Protein AF-A0A9P1G767-F1 (afdb_monomer_lite)

Sequence (371 aa):
MGDETTGERKDAKPADAMSEAAASALRTFRAAVAEVQRLSSAAEQEEGSAIDEEAMKSAKARLENAMKAATLAGVSESTLLEASAPEEAPEQPKVAEGDLKNGSKVEIHGLESEAGKQLNGQVGTITSFLEEKGRYQISLADKVVSIRPENLQLLPAASGGQKAPNQTGAESTFQVGDRVEVNGLESEAGRKLNERVGVTKEFLADKGRWTIEMEDTKEVVSVRPSNMSFVEKASEGSSSSSSSGSEKEQKPKKRKRSSANPEEALEAMLKGERVRSDKKKKSARDAGAAAAWAAQAHEADNGALKPGDVVEVHGLQSAGGKALKYEWFDNKVGRGQGPISSGAGHGKSAKSQARESEANRGQRSSSEASQ

Secondary structure (DSSP, 8-state):
---------------S---HHHHHHHHHHHHHHHHHHHHHHHHHH-TT----HHHHHHHHHHHHHHHHHHHHTT--HHHHHHHHS-----------TTS--TT-EEEE----SHHHHTTTT-EEEEEEEEGGGTEEEEE-SS-EEEE-GGGEEE-----S---PPPSS-----PPTT-EEEE----SHHHHTTTTEEEEEEEEEGGGTEEEEEETTT--EEEE-GGGEEE--------------------PPP--------HHHHHHHHHTT----------------SSSSSSSSS--S------TT----------SS---------------------------------------------------

Foldseek 3Di:
DDDDDDDDDPDPPPDDPQDPQLVVLLVQLLVLLVQLVVLVVVVVVDPPDPSPPVSNVVSVVSNVVSVVSNVVSVNDPVNSVVSSPNPPPPPPPCPPPPPLDQQFKKAFADDPDPVSVVRHRAIWGFHDQDPVVQWTWTDGPPDIDTHHPVRIDGDPPVCPDDDDDDDDDPLVPQDQFFKKAFADDPDPVSVVRHRFIWTWHDQPPVVQWTWTQTPVPRDTDTHHSVRIDGDDPPPPDDDDDDDDDDDDDDDDDDDDDDDDDPVVVVVVVVVPDPPPPDDDDDDPDDDPDDPDDPDDDDDDDPDDDDPPDDDDDPDDDDPDPDDDDDDDDPPDDDDDDDDDDDDDDDDDDDDDDDDDDDDDDDDDDDDDDDD

Structure (mmCIF, N/CA/C/O backbone):
data_AF-A0A9P1G767-F1
#
_entry.id   AF-A0A9P1G767-F1
#
loop_
_atom_site.group_PDB
_atom_site.id
_atom_site.type_symbol
_atom_site.label_atom_id
_atom_site.label_alt_id
_atom_site.label_comp_id
_atom_site.label_asym_id
_atom_site.label_entity_id
_atom_site.label_seq_id
_atom_site.pdbx_PDB_ins_code
_atom_site.Cartn_x
_atom_site.Cartn_y
_atom_site.Cartn_z
_atom_site.occupancy
_atom_site.B_iso_or_equiv
_atom_site.auth_seq_id
_atom_site.auth_comp_id
_atom_site.auth_asym_id
_atom_site.auth_atom_id
_atom_site.pdbx_PDB_model_num
ATOM 1 N N . MET A 1 1 ? -77.649 16.302 8.003 1.00 43.25 1 MET A N 1
ATOM 2 C CA . MET A 1 1 ? -76.528 16.283 7.042 1.00 43.25 1 MET A CA 1
ATOM 3 C C . MET A 1 1 ? -75.503 17.251 7.608 1.00 43.25 1 MET A C 1
ATOM 5 O O . MET A 1 1 ? -75.696 18.442 7.464 1.00 43.25 1 MET A O 1
ATOM 9 N N . GLY A 1 2 ? -74.572 16.868 8.472 1.00 55.06 2 GLY A N 1
ATOM 10 C CA . GLY A 1 2 ? -73.839 15.611 8.561 1.00 55.06 2 GLY A CA 1
ATOM 11 C C . GLY A 1 2 ? -72.422 15.912 8.094 1.00 55.06 2 GLY A C 1
ATOM 12 O O . GLY A 1 2 ? -72.216 15.919 6.890 1.00 55.06 2 GLY A O 1
ATOM 13 N N . ASP A 1 3 ? -71.523 16.224 9.030 1.00 47.81 3 ASP A N 1
ATOM 14 C CA . ASP A 1 3 ? -70.074 16.102 8.837 1.00 47.81 3 ASP A CA 1
ATOM 15 C C . ASP A 1 3 ? -69.389 16.068 10.217 1.00 47.81 3 ASP A C 1
ATOM 17 O O . ASP A 1 3 ? -69.168 17.090 10.865 1.00 47.81 3 ASP A O 1
ATOM 21 N N . GLU A 1 4 ? -69.169 14.851 10.718 1.00 57.59 4 GLU A N 1
ATOM 22 C CA . GLU A 1 4 ? -68.319 14.554 11.871 1.00 57.59 4 GLU A CA 1
ATOM 23 C C . GLU A 1 4 ? -66.925 14.208 11.338 1.00 57.59 4 GLU A C 1
ATOM 25 O O . GLU A 1 4 ? -66.718 13.144 10.759 1.00 57.59 4 GLU A O 1
ATOM 30 N N . THR A 1 5 ? -65.953 15.102 11.528 1.00 58.94 5 THR A N 1
ATOM 31 C CA . THR A 1 5 ? -64.549 14.847 11.184 1.00 58.94 5 THR A CA 1
ATOM 32 C C . THR A 1 5 ? -63.793 14.317 12.403 1.00 58.94 5 THR A C 1
ATOM 34 O O . THR A 1 5 ? -63.249 15.079 13.206 1.00 58.94 5 THR A O 1
ATOM 37 N N . THR A 1 6 ? -63.737 12.994 12.542 1.00 58.09 6 THR A N 1
ATOM 38 C CA . THR A 1 6 ? -62.807 12.283 13.429 1.00 58.09 6 THR A CA 1
ATOM 39 C C . THR A 1 6 ? -61.379 12.392 12.889 1.00 58.09 6 THR A C 1
ATOM 41 O O . THR A 1 6 ? -60.988 11.681 11.965 1.00 58.09 6 THR A O 1
ATOM 44 N N . GLY A 1 7 ? -60.599 13.311 13.461 1.00 59.16 7 GLY A N 1
ATOM 45 C CA . GLY A 1 7 ? -59.167 13.467 13.207 1.00 59.16 7 GLY A CA 1
ATOM 46 C C . GLY A 1 7 ? -58.338 12.504 14.054 1.00 59.16 7 GLY A C 1
ATOM 47 O O . GLY A 1 7 ? -58.013 12.794 15.204 1.00 59.16 7 GLY A O 1
ATOM 48 N N . GLU A 1 8 ? -57.993 11.369 13.458 1.00 59.97 8 GLU A N 1
ATOM 49 C CA . GLU A 1 8 ? -57.070 10.350 13.958 1.00 59.97 8 GLU A CA 1
ATOM 50 C C . GLU A 1 8 ? -55.652 10.941 14.112 1.00 59.97 8 GLU A C 1
ATOM 52 O O . GLU A 1 8 ? -54.894 11.083 13.150 1.00 59.97 8 GLU A O 1
ATOM 57 N N . ARG A 1 9 ? -55.290 11.352 15.336 1.00 55.41 9 ARG A N 1
ATOM 58 C CA . ARG A 1 9 ? -53.911 11.725 15.680 1.00 55.41 9 ARG A CA 1
ATOM 59 C C . ARG A 1 9 ? -53.091 10.446 15.793 1.00 55.41 9 ARG A C 1
ATOM 61 O O . ARG A 1 9 ? -53.205 9.723 16.773 1.00 55.41 9 ARG A O 1
ATOM 68 N N . LYS A 1 10 ? -52.267 10.178 14.780 1.00 58.22 10 LYS A N 1
ATOM 69 C CA . LYS A 1 10 ? -51.253 9.123 14.819 1.00 58.22 10 LYS A CA 1
ATOM 70 C C . LYS A 1 10 ? -50.251 9.429 15.930 1.00 58.22 10 LYS A C 1
ATOM 72 O O . LYS A 1 10 ? -49.471 10.373 15.814 1.00 58.22 10 LYS A O 1
ATOM 77 N N . ASP A 1 11 ? -50.282 8.615 16.977 1.00 53.09 11 ASP A N 1
ATOM 78 C CA . ASP A 1 11 ? -49.243 8.521 17.994 1.00 53.09 11 ASP A CA 1
ATOM 79 C C . ASP A 1 11 ? -47.895 8.221 17.321 1.00 53.09 11 ASP A C 1
ATOM 81 O O . ASP A 1 11 ? -47.608 7.100 16.892 1.00 53.09 11 ASP A O 1
ATOM 85 N N . ALA A 1 12 ? -47.061 9.252 17.181 1.00 54.78 12 ALA A N 1
ATOM 86 C CA . ALA A 1 12 ? -45.673 9.093 16.785 1.00 54.78 12 ALA A CA 1
ATOM 87 C C . ALA A 1 12 ? -44.928 8.416 17.942 1.00 54.78 12 ALA A C 1
ATOM 89 O O . ALA A 1 12 ? -44.611 9.045 18.948 1.00 54.78 12 ALA A O 1
ATOM 90 N N . LYS A 1 13 ? -44.691 7.113 17.792 1.00 51.78 13 LYS A N 1
ATOM 91 C CA . LYS A 1 13 ? -43.890 6.261 18.677 1.00 51.78 13 LYS A CA 1
ATOM 92 C C . LYS A 1 13 ? -42.522 6.924 18.964 1.00 51.78 13 LYS A C 1
ATOM 94 O O . LYS A 1 13 ? -41.705 7.001 18.046 1.00 51.78 13 LYS A O 1
ATOM 99 N N . PRO A 1 14 ? -42.238 7.388 20.197 1.00 52.34 14 PRO A N 1
ATOM 100 C CA . PRO A 1 14 ? -40.938 7.945 20.558 1.00 52.34 14 PRO A CA 1
ATOM 101 C C . PRO A 1 14 ? -39.981 6.787 20.860 1.00 52.34 14 PRO A C 1
ATOM 103 O O . PRO A 1 14 ? -39.838 6.382 22.008 1.00 52.34 14 PRO A O 1
ATOM 106 N N . ALA A 1 15 ? -39.405 6.177 19.825 1.00 51.50 15 ALA A N 1
ATOM 107 C CA . ALA A 1 15 ? -38.564 4.995 20.011 1.00 51.50 15 ALA A CA 1
ATOM 108 C C . ALA A 1 15 ? -37.105 5.311 20.383 1.00 51.50 15 ALA A C 1
ATOM 110 O O . ALA A 1 15 ? -36.526 4.514 21.101 1.00 51.50 15 ALA A O 1
ATOM 111 N N . ASP A 1 16 ? -36.517 6.452 19.997 1.00 56.81 16 ASP A N 1
ATOM 112 C CA . ASP A 1 16 ? -35.043 6.587 20.076 1.00 56.81 16 ASP A CA 1
ATOM 113 C C . ASP A 1 16 ? -34.518 7.971 20.496 1.00 56.81 16 ASP A C 1
ATOM 115 O O . ASP A 1 16 ? -33.357 8.306 20.269 1.00 56.81 16 ASP A O 1
ATOM 119 N N . ALA A 1 17 ? -35.336 8.802 21.145 1.00 64.44 17 ALA A N 1
ATOM 120 C CA . ALA A 1 17 ? -34.826 10.021 21.773 1.00 64.44 17 ALA A CA 1
ATOM 121 C C . ALA A 1 17 ? -34.330 9.691 23.188 1.00 64.44 17 ALA A C 1
ATOM 123 O O . ALA A 1 17 ? -35.038 9.922 24.170 1.00 64.44 17 ALA A O 1
ATOM 124 N N . MET A 1 18 ? -33.121 9.126 23.304 1.00 72.12 18 MET A N 1
ATOM 125 C CA . MET A 1 18 ? -32.426 9.122 24.594 1.00 72.12 18 MET A CA 1
ATOM 126 C C . MET A 1 18 ? -32.414 10.553 25.135 1.00 72.12 18 MET A C 1
ATOM 128 O O . MET A 1 18 ? -32.100 11.493 24.401 1.00 72.12 18 MET A O 1
ATOM 132 N N . SER A 1 19 ? -32.791 10.729 26.403 1.00 87.38 19 SER A N 1
ATOM 133 C CA . SER A 1 19 ? -32.770 12.056 27.013 1.00 87.38 19 SER A CA 1
ATOM 134 C C . SER A 1 19 ? -31.353 12.630 26.916 1.00 87.38 19 SER A C 1
ATOM 136 O O . SER A 1 19 ? -30.364 11.905 27.032 1.00 87.38 19 SER A O 1
ATOM 138 N N . GLU A 1 20 ? -31.228 13.939 26.708 1.00 89.44 20 GLU A N 1
ATOM 139 C CA . GLU A 1 20 ? -29.921 14.610 26.672 1.00 89.44 20 GLU A CA 1
ATOM 140 C C . GLU A 1 20 ? -29.100 14.313 27.944 1.00 89.44 20 GLU A C 1
ATOM 142 O O . GLU A 1 20 ? -27.881 14.137 27.890 1.00 89.44 20 GLU A O 1
ATOM 147 N N . ALA A 1 21 ? -29.790 14.141 29.079 1.00 91.12 21 ALA A N 1
ATOM 148 C CA . ALA A 1 21 ? -29.212 13.690 30.340 1.00 91.12 21 ALA A CA 1
ATOM 149 C C . ALA A 1 21 ? -28.624 12.268 30.257 1.00 91.12 21 ALA A C 1
ATOM 151 O O . ALA A 1 21 ? -27.506 12.053 30.722 1.00 91.12 21 ALA A O 1
ATOM 152 N N . ALA A 1 22 ? -29.325 11.314 29.634 1.00 93.06 22 ALA A N 1
ATOM 153 C CA . ALA A 1 22 ? -28.831 9.953 29.412 1.00 93.06 22 ALA A CA 1
ATOM 154 C C . ALA A 1 22 ? -27.612 9.936 28.479 1.00 93.06 22 ALA A C 1
ATOM 156 O O . ALA A 1 22 ? -26.618 9.272 28.774 1.00 93.06 22 ALA A O 1
ATOM 157 N N . ALA A 1 23 ? -27.640 10.723 27.398 1.00 91.25 23 ALA A N 1
ATOM 158 C CA . ALA A 1 23 ? -26.510 10.848 26.478 1.00 91.25 23 ALA A CA 1
ATOM 159 C C . ALA A 1 23 ? -25.272 11.465 27.158 1.00 91.25 23 ALA A C 1
ATOM 161 O O . ALA A 1 23 ? -24.153 10.982 26.981 1.00 91.25 23 ALA A O 1
ATOM 162 N N . SER A 1 24 ? -25.466 12.507 27.969 1.00 94.38 24 SER A N 1
ATOM 163 C CA . SER A 1 24 ? -24.397 13.128 28.758 1.00 94.38 24 SER A CA 1
ATOM 164 C C . SER A 1 24 ? -23.811 12.158 29.793 1.00 94.38 24 SER A C 1
ATOM 166 O O . SER A 1 24 ? -22.590 12.022 29.892 1.00 94.38 24 SER A O 1
ATOM 168 N N . ALA A 1 25 ? -24.664 11.413 30.503 1.00 95.62 25 ALA A N 1
ATOM 169 C CA . ALA A 1 25 ? -24.232 10.423 31.487 1.00 95.62 25 ALA A CA 1
ATOM 170 C C . ALA A 1 25 ? -23.487 9.229 30.858 1.00 95.62 25 ALA A C 1
ATOM 172 O O . ALA A 1 25 ? -22.521 8.731 31.431 1.00 95.62 25 ALA A O 1
ATOM 173 N N . LEU A 1 26 ? -23.872 8.799 29.653 1.00 93.31 26 LEU A N 1
ATOM 174 C CA . LEU A 1 26 ? -23.124 7.792 28.893 1.00 93.31 26 LEU A CA 1
ATOM 175 C C . LEU A 1 26 ? -21.726 8.288 28.504 1.00 93.31 26 LEU A C 1
ATOM 177 O O . LEU A 1 26 ? -20.758 7.546 28.647 1.00 93.31 26 LEU A O 1
ATOM 181 N N . ARG A 1 27 ? -21.584 9.548 28.071 1.00 93.44 27 ARG A N 1
ATOM 182 C CA . ARG A 1 27 ? -20.267 10.128 27.743 1.00 93.44 27 ARG A CA 1
ATOM 183 C C . ARG A 1 27 ? -19.345 10.190 28.960 1.00 93.44 27 ARG A C 1
ATOM 185 O O . ARG A 1 27 ? -18.170 9.848 28.845 1.00 93.44 27 ARG A O 1
ATOM 192 N N . THR A 1 28 ? -19.858 10.600 30.122 1.00 95.50 28 THR A N 1
ATOM 193 C CA . THR A 1 28 ? -19.056 10.640 31.357 1.00 95.50 28 THR A CA 1
ATOM 194 C C . THR A 1 28 ? -18.673 9.241 31.832 1.00 95.50 28 THR A C 1
ATOM 196 O O . THR A 1 28 ? -17.539 9.043 32.269 1.00 95.50 28 THR A O 1
ATOM 199 N N . PHE A 1 29 ? -19.567 8.260 31.682 1.00 96.44 29 PHE A N 1
ATOM 200 C CA . PHE A 1 29 ? -19.271 6.853 31.947 1.00 96.44 29 PHE A CA 1
ATOM 201 C C . PHE A 1 29 ? -18.146 6.323 31.049 1.00 96.44 29 PHE A C 1
ATOM 203 O O . PHE A 1 29 ? -17.153 5.817 31.569 1.00 96.44 29 PHE A O 1
ATOM 210 N N . ARG A 1 30 ? -18.234 6.518 29.727 1.00 94.00 30 ARG A N 1
ATOM 211 C CA . ARG A 1 30 ? -17.186 6.088 28.782 1.00 94.00 30 ARG A CA 1
ATOM 212 C C . ARG A 1 30 ? -15.828 6.715 29.083 1.00 94.00 30 ARG A C 1
ATOM 214 O O . ARG A 1 30 ? -14.820 6.014 29.105 1.00 94.00 30 ARG A O 1
ATOM 221 N N . ALA A 1 31 ? -15.799 8.012 29.391 1.00 93.88 31 ALA A N 1
ATOM 222 C CA . ALA A 1 31 ? -14.568 8.700 29.777 1.00 93.88 31 ALA A CA 1
ATOM 223 C C . ALA A 1 31 ? -13.942 8.107 31.055 1.00 93.88 31 ALA A C 1
ATOM 225 O O . ALA A 1 31 ? -12.724 7.953 31.136 1.00 93.88 31 ALA A O 1
ATOM 226 N N . ALA A 1 32 ? -14.762 7.739 32.046 1.00 96.31 32 ALA A N 1
ATOM 227 C CA . ALA A 1 32 ? -14.278 7.109 33.272 1.00 96.31 32 ALA A CA 1
ATOM 228 C C . ALA A 1 32 ? -13.745 5.685 33.032 1.00 96.31 32 ALA A C 1
ATOM 230 O O . ALA A 1 32 ? -12.717 5.321 33.604 1.00 96.31 32 ALA A O 1
ATOM 231 N N . VAL A 1 33 ? -14.399 4.898 32.169 1.00 95.69 33 VAL A N 1
ATOM 232 C CA . VAL A 1 33 ? -13.922 3.563 31.763 1.00 95.69 33 VAL A CA 1
ATOM 233 C C . VAL A 1 33 ? -12.570 3.662 31.055 1.00 95.69 33 VAL A C 1
ATOM 235 O O . VAL A 1 33 ? -11.640 2.943 31.423 1.00 95.69 33 VAL A O 1
ATOM 238 N N . ALA A 1 34 ? -12.434 4.584 30.097 1.00 92.44 34 ALA A N 1
ATOM 239 C CA . ALA A 1 34 ? -11.193 4.792 29.354 1.00 92.44 34 ALA A CA 1
ATOM 240 C C . ALA A 1 34 ? -10.013 5.153 30.274 1.00 92.44 34 ALA A C 1
ATOM 242 O O . ALA A 1 34 ? -8.906 4.653 30.084 1.00 92.44 34 ALA A O 1
ATOM 243 N N . GLU A 1 35 ? -10.241 5.963 31.313 1.00 94.00 35 GLU A N 1
ATOM 244 C CA . GLU A 1 35 ? -9.187 6.322 32.270 1.00 94.00 35 GLU A CA 1
ATOM 245 C C . GLU A 1 35 ? -8.751 5.131 33.137 1.00 94.00 35 GLU A C 1
ATOM 247 O O . GLU A 1 35 ? -7.557 4.935 33.362 1.00 94.00 35 GLU A O 1
ATOM 252 N N . VAL A 1 36 ? -9.695 4.294 33.584 1.00 95.19 36 VAL A N 1
ATOM 253 C CA . VAL A 1 36 ? -9.364 3.059 34.316 1.00 95.19 36 VAL A CA 1
ATOM 254 C C . VAL A 1 36 ? -8.570 2.098 33.428 1.00 95.19 36 VAL A C 1
ATOM 256 O O . VAL A 1 36 ? -7.572 1.543 33.885 1.00 95.19 36 VAL A O 1
ATOM 259 N N . GLN A 1 37 ? -8.966 1.935 32.162 1.00 92.94 37 GLN A N 1
ATOM 260 C CA . GLN A 1 37 ? -8.243 1.097 31.201 1.00 92.94 37 GLN A CA 1
ATOM 261 C C . GLN A 1 37 ? -6.824 1.622 30.951 1.00 92.94 37 GLN A C 1
ATOM 263 O O . GLN A 1 37 ? -5.871 0.855 31.041 1.00 92.94 37 GLN A O 1
ATOM 268 N N . ARG A 1 38 ? -6.657 2.933 30.735 1.00 92.19 38 ARG A N 1
ATOM 269 C CA . ARG A 1 38 ? -5.346 3.565 30.526 1.00 92.19 38 ARG A CA 1
ATOM 270 C C . ARG A 1 38 ? -4.404 3.341 31.709 1.00 92.19 38 ARG A C 1
ATOM 272 O O . ARG A 1 38 ? -3.245 2.990 31.505 1.00 92.19 38 ARG A O 1
ATOM 279 N N . LEU A 1 39 ? -4.895 3.532 32.935 1.00 92.25 39 LEU A N 1
ATOM 280 C CA . LEU A 1 39 ? -4.109 3.297 34.149 1.00 92.25 39 LEU A CA 1
ATOM 281 C C . LEU A 1 39 ? -3.783 1.810 34.347 1.00 92.25 39 LEU A C 1
ATOM 283 O O . LEU A 1 39 ? -2.692 1.496 34.808 1.00 92.25 39 LEU A O 1
ATOM 287 N N . SER A 1 40 ? -4.688 0.903 33.967 1.00 91.62 40 SER A N 1
ATOM 288 C CA . SER A 1 40 ? -4.440 -0.543 34.008 1.00 91.62 40 SER A CA 1
ATOM 289 C C . SER A 1 40 ? -3.368 -0.969 33.002 1.00 91.62 40 SER A C 1
ATOM 291 O O . SER A 1 40 ? -2.450 -1.690 33.368 1.00 91.62 40 SER A O 1
ATOM 293 N N . SER A 1 41 ? -3.434 -0.496 31.755 1.00 90.56 41 SER A N 1
ATOM 294 C CA . SER A 1 41 ? -2.428 -0.822 30.735 1.00 90.56 41 SER A CA 1
ATOM 295 C C . SER A 1 41 ? -1.064 -0.200 31.043 1.00 90.56 41 SER A C 1
ATOM 297 O O . SER A 1 41 ? -0.037 -0.827 30.804 1.00 90.56 41 SER A O 1
ATOM 299 N N . ALA A 1 42 ? -1.036 1.011 31.612 1.00 88.81 42 ALA A N 1
ATOM 300 C CA . ALA A 1 42 ? 0.204 1.614 32.101 1.00 88.81 42 ALA A CA 1
ATOM 301 C C . ALA A 1 42 ? 0.807 0.811 33.266 1.00 88.81 42 ALA A C 1
ATOM 303 O O . ALA A 1 42 ? 2.025 0.675 33.348 1.00 88.81 42 ALA A O 1
ATOM 304 N N . ALA A 1 43 ? -0.040 0.242 34.131 1.00 88.06 43 ALA A N 1
ATOM 305 C CA . ALA A 1 43 ? 0.403 -0.575 35.251 1.00 88.06 43 ALA A CA 1
ATOM 306 C C . ALA A 1 43 ? 1.079 -1.887 34.827 1.00 88.06 43 ALA A C 1
ATOM 308 O O . ALA A 1 43 ? 1.981 -2.359 35.512 1.00 88.06 43 ALA A O 1
ATOM 309 N N . GLU A 1 44 ? 0.667 -2.465 33.698 1.00 87.38 44 GLU A N 1
ATOM 310 C CA . GLU A 1 44 ? 1.258 -3.696 33.161 1.00 87.38 44 GLU A CA 1
ATOM 311 C C . GLU A 1 44 ? 2.621 -3.469 32.488 1.00 87.38 44 GLU A C 1
ATOM 313 O O . GLU A 1 44 ? 3.438 -4.385 32.440 1.00 87.38 44 GLU A O 1
ATOM 318 N N . GLN A 1 45 ? 2.883 -2.269 31.957 1.00 83.94 45 GLN A N 1
ATOM 319 C CA . GLN A 1 45 ? 4.114 -1.980 31.209 1.00 83.94 45 GLN A CA 1
ATOM 320 C C . GLN A 1 45 ? 5.310 -1.610 32.096 1.00 83.94 45 GLN A C 1
ATOM 322 O O . GLN A 1 45 ? 6.450 -1.809 31.678 1.00 83.94 45 GLN A O 1
ATOM 327 N N . GLU A 1 46 ? 5.079 -1.105 33.309 1.00 79.62 46 GLU A N 1
ATOM 328 C CA . GLU A 1 46 ? 6.146 -0.760 34.252 1.00 79.62 46 GLU A CA 1
ATOM 329 C C . GLU A 1 46 ? 6.104 -1.647 35.505 1.00 79.62 46 GLU A C 1
ATOM 331 O O . GLU A 1 46 ? 5.666 -1.226 36.577 1.00 79.62 46 GLU A O 1
ATOM 336 N N . GLU A 1 47 ? 6.618 -2.877 35.389 1.00 65.06 47 GLU A N 1
ATOM 337 C CA . GLU A 1 47 ? 6.950 -3.718 36.548 1.00 65.06 47 GLU A CA 1
ATOM 338 C C . GLU A 1 47 ? 7.985 -2.992 37.432 1.00 65.06 47 GLU A C 1
ATOM 340 O O . GLU A 1 47 ? 9.191 -3.039 37.193 1.00 65.06 47 GLU A O 1
ATOM 345 N N . GLY A 1 48 ? 7.513 -2.285 38.461 1.00 62.06 48 GLY A N 1
ATOM 346 C CA . GLY A 1 48 ? 8.359 -1.640 39.473 1.00 62.06 48 GLY A CA 1
ATOM 347 C C . GLY A 1 48 ? 8.154 -0.137 39.644 1.00 62.06 48 GLY A C 1
ATOM 348 O O . GLY A 1 48 ? 8.739 0.447 40.557 1.00 62.06 48 GLY A O 1
ATOM 349 N N . SER A 1 49 ? 7.307 0.488 38.827 1.00 59.78 49 SER A N 1
ATOM 350 C CA . SER A 1 49 ? 6.839 1.845 39.089 1.00 59.78 49 SER A CA 1
ATOM 351 C C . SER A 1 49 ? 5.732 1.778 40.132 1.00 59.78 49 SER A C 1
ATOM 353 O O . SER A 1 49 ? 4.788 0.998 39.994 1.00 59.78 49 SER A O 1
ATOM 355 N N . ALA A 1 50 ? 5.852 2.558 41.207 1.00 69.69 50 ALA A N 1
ATOM 356 C CA . ALA A 1 50 ? 4.747 2.799 42.123 1.00 69.69 50 ALA A CA 1
ATOM 357 C C . ALA A 1 50 ? 3.703 3.621 41.361 1.00 69.69 50 ALA A C 1
ATOM 359 O O . ALA A 1 50 ? 3.620 4.834 41.527 1.00 69.69 50 ALA A O 1
ATOM 360 N N . ILE A 1 51 ? 2.958 2.966 40.467 1.00 61.44 51 ILE A N 1
ATOM 361 C CA . ILE A 1 51 ? 1.769 3.546 39.861 1.00 61.44 51 ILE A CA 1
ATOM 362 C C . ILE A 1 51 ? 0.941 4.028 41.034 1.00 61.44 51 ILE A C 1
ATOM 364 O O . ILE A 1 51 ? 0.687 3.251 41.957 1.00 61.44 51 ILE A O 1
ATOM 368 N N . ASP A 1 52 ? 0.586 5.308 41.010 1.00 84.62 52 ASP A N 1
ATOM 369 C CA . ASP A 1 52 ? -0.136 5.950 42.092 1.00 84.62 52 ASP A CA 1
ATOM 370 C C . ASP A 1 52 ? -1.399 5.129 42.389 1.00 84.62 52 ASP A C 1
ATOM 372 O O . ASP A 1 52 ? -2.414 5.221 41.693 1.00 84.62 52 ASP A O 1
ATOM 376 N N . GLU A 1 53 ? -1.344 4.288 43.425 1.00 89.69 53 GLU A N 1
ATOM 377 C CA . GLU A 1 53 ? -2.472 3.482 43.904 1.00 89.69 53 GLU A CA 1
ATOM 378 C C . GLU A 1 53 ? -3.674 4.402 44.176 1.00 89.69 53 GLU A C 1
ATOM 380 O O . GLU A 1 53 ? -4.837 4.062 43.934 1.00 89.69 53 GLU A O 1
ATOM 385 N N . GLU A 1 54 ? -3.367 5.636 44.578 1.00 91.88 54 GLU A N 1
ATOM 386 C CA . GLU A 1 54 ? -4.291 6.749 44.709 1.00 91.88 54 GLU A CA 1
ATOM 387 C C . GLU A 1 54 ? -4.973 7.139 43.384 1.00 91.88 54 GLU A C 1
ATOM 389 O O . GLU A 1 54 ? -6.189 7.346 43.372 1.00 91.88 54 GLU A O 1
ATOM 394 N N . ALA A 1 55 ? -4.255 7.176 42.256 1.00 93.19 55 ALA A N 1
ATOM 395 C CA . ALA A 1 55 ? -4.831 7.461 40.942 1.00 93.19 55 ALA A CA 1
ATOM 396 C C . ALA A 1 55 ? -5.789 6.350 40.491 1.00 93.19 55 ALA A C 1
ATOM 398 O O . ALA A 1 55 ? -6.900 6.647 40.045 1.00 93.19 55 ALA A O 1
ATOM 399 N N . MET A 1 56 ? -5.427 5.074 40.681 1.00 94.00 56 MET A N 1
ATOM 400 C CA . MET A 1 56 ? -6.325 3.956 40.358 1.00 94.00 56 MET A CA 1
ATOM 401 C C . MET A 1 56 ? -7.575 3.962 41.254 1.00 94.00 56 MET A C 1
ATOM 403 O O . MET A 1 56 ? -8.691 3.742 40.773 1.00 94.00 56 MET A O 1
ATOM 407 N N . LYS A 1 57 ? -7.420 4.261 42.550 1.00 95.31 57 LYS A N 1
ATOM 408 C CA . LYS A 1 57 ? -8.539 4.399 43.495 1.00 95.31 57 LYS A CA 1
ATOM 409 C C . LYS A 1 57 ? -9.457 5.570 43.128 1.00 95.31 57 LYS A C 1
ATOM 411 O O . LYS A 1 57 ? -10.678 5.415 43.139 1.00 95.31 57 LYS A O 1
ATOM 416 N N . SER A 1 58 ? -8.883 6.713 42.756 1.00 95.56 58 SER A N 1
ATOM 417 C CA . SER A 1 58 ? -9.616 7.900 42.299 1.00 95.56 58 SER A CA 1
ATOM 418 C C . SER A 1 58 ? -10.379 7.635 40.995 1.00 95.56 58 SER A C 1
ATOM 420 O O . SER A 1 58 ? -11.559 7.973 40.888 1.00 95.56 58 SER A O 1
ATOM 422 N N . ALA A 1 59 ? -9.759 6.951 40.027 1.00 95.81 59 ALA A N 1
ATOM 423 C CA . ALA A 1 59 ? -10.403 6.569 38.771 1.00 95.81 59 ALA A CA 1
ATOM 424 C C . ALA A 1 59 ? -11.581 5.602 38.991 1.00 95.81 59 ALA A C 1
ATOM 426 O O . ALA A 1 59 ? -12.666 5.828 38.455 1.00 95.81 59 ALA A O 1
ATOM 427 N N . LYS A 1 60 ? -11.421 4.588 39.855 1.00 96.31 60 LYS A N 1
ATOM 428 C CA . LYS A 1 60 ? -12.517 3.678 40.239 1.00 96.31 60 LYS A CA 1
ATOM 429 C C . LYS A 1 60 ? -13.684 4.417 40.903 1.00 96.31 60 LYS A C 1
ATOM 431 O O . LYS A 1 60 ? -14.834 4.165 40.555 1.00 96.31 60 LYS A O 1
ATOM 436 N N . ALA A 1 61 ? -13.405 5.371 41.795 1.00 97.19 61 ALA A N 1
ATOM 437 C CA . ALA A 1 61 ? -14.449 6.185 42.423 1.00 97.19 61 ALA A CA 1
ATOM 438 C C . ALA A 1 61 ? -15.215 7.049 41.400 1.00 97.19 61 ALA A C 1
ATOM 440 O O . ALA A 1 61 ? -16.433 7.206 41.497 1.00 97.19 61 ALA A O 1
ATOM 441 N N . ARG A 1 62 ? -14.525 7.585 40.381 1.00 96.94 62 ARG A N 1
ATOM 442 C CA . ARG A 1 62 ? -15.170 8.314 39.274 1.00 96.94 62 ARG A CA 1
ATOM 443 C C . ARG A 1 62 ? -16.054 7.402 38.427 1.00 96.94 62 ARG A C 1
ATOM 445 O O . ARG A 1 62 ? -17.164 7.810 38.093 1.00 96.94 62 ARG A O 1
ATOM 452 N N . LEU A 1 63 ? -15.600 6.184 38.127 1.00 96.56 63 LEU A N 1
ATOM 453 C CA . LEU A 1 63 ? -16.389 5.190 37.397 1.00 96.56 63 LEU A CA 1
ATOM 454 C C . LEU A 1 63 ? -17.674 4.821 38.153 1.00 96.56 63 LEU A C 1
ATOM 456 O O . LEU A 1 63 ? -18.750 4.819 37.559 1.00 96.56 63 LEU A O 1
ATOM 460 N N . GLU A 1 64 ? -17.591 4.592 39.466 1.00 96.94 64 GLU A N 1
ATOM 461 C CA . GLU A 1 64 ? -18.763 4.285 40.299 1.00 96.94 64 GLU A CA 1
ATOM 462 C C . GLU A 1 64 ? -19.777 5.443 40.309 1.00 96.94 64 GLU A C 1
ATOM 464 O O . GLU A 1 64 ? -20.983 5.233 40.146 1.00 96.94 64 GLU A O 1
ATOM 469 N N . ASN A 1 65 ? -19.297 6.682 40.444 1.00 97.06 65 ASN A N 1
ATOM 470 C CA . ASN A 1 65 ? -20.153 7.868 40.386 1.00 97.06 65 ASN A CA 1
ATOM 471 C C . ASN A 1 65 ? -20.804 8.045 39.006 1.00 97.06 65 ASN A C 1
ATOM 473 O O . ASN A 1 65 ? -21.987 8.379 38.931 1.00 97.06 65 ASN A O 1
ATOM 477 N N . ALA A 1 66 ? -20.067 7.786 37.923 1.00 96.50 66 ALA A N 1
ATOM 478 C CA . ALA A 1 66 ? -20.600 7.851 36.566 1.00 96.50 66 ALA A CA 1
ATOM 479 C C . ALA A 1 66 ? -21.664 6.768 36.311 1.00 96.50 66 ALA A C 1
ATOM 481 O O . ALA A 1 66 ? -22.706 7.057 35.727 1.00 96.50 66 ALA A O 1
ATOM 482 N N . MET A 1 67 ? -21.461 5.550 36.825 1.00 96.56 67 MET A N 1
ATOM 483 C CA . MET A 1 67 ? -22.436 4.457 36.728 1.00 96.56 67 MET A CA 1
ATOM 484 C C . MET A 1 67 ? -23.745 4.789 37.465 1.00 96.56 67 MET A C 1
ATOM 486 O O . MET A 1 67 ? -24.838 4.588 36.927 1.00 96.56 67 MET A O 1
ATOM 490 N N . LYS A 1 68 ? -23.656 5.380 38.667 1.00 97.06 68 LYS A N 1
ATOM 491 C CA . LYS A 1 68 ? -24.828 5.872 39.418 1.00 97.06 68 LYS A CA 1
ATOM 492 C C . LYS A 1 68 ? -25.552 6.993 38.670 1.00 97.06 68 LYS A C 1
ATOM 494 O O . LYS A 1 68 ? -26.778 6.967 38.580 1.00 97.06 68 LYS A O 1
ATOM 499 N N . ALA A 1 69 ? -24.810 7.948 38.107 1.00 95.88 69 ALA A N 1
ATOM 500 C CA . ALA A 1 69 ? -25.380 9.044 37.326 1.00 95.88 69 ALA A CA 1
ATOM 501 C C . ALA A 1 69 ? -26.115 8.543 36.069 1.00 95.88 69 ALA A C 1
ATOM 503 O O . ALA A 1 69 ? -27.221 9.001 35.788 1.00 95.88 69 ALA A O 1
ATOM 504 N N . ALA A 1 70 ? -25.554 7.566 35.354 1.00 95.25 70 ALA A N 1
ATOM 505 C CA . ALA A 1 70 ? -26.192 6.964 34.185 1.00 95.25 70 ALA A CA 1
ATOM 506 C C . ALA A 1 70 ? -27.460 6.174 34.544 1.00 95.25 70 ALA A C 1
ATOM 508 O O . ALA A 1 70 ? -28.477 6.300 33.862 1.00 95.25 70 ALA A O 1
ATOM 509 N N . THR A 1 71 ? -27.440 5.446 35.663 1.00 95.00 71 THR A N 1
ATOM 510 C CA . THR A 1 71 ? -28.624 4.735 36.173 1.00 95.00 71 THR A CA 1
ATOM 511 C C . THR A 1 71 ? -29.747 5.715 36.536 1.00 95.00 71 THR A C 1
ATOM 513 O O . THR A 1 71 ? -30.899 5.505 36.160 1.00 95.00 71 THR A O 1
ATOM 516 N N . LEU A 1 72 ? -29.421 6.833 37.201 1.00 95.62 72 LEU A N 1
ATOM 517 C CA . LEU A 1 72 ? -30.383 7.901 37.515 1.00 95.62 72 LEU A CA 1
ATOM 518 C C . LEU A 1 72 ? -30.944 8.586 36.260 1.00 95.62 72 LEU A C 1
ATOM 520 O O . LEU A 1 72 ? -32.085 9.043 36.272 1.00 95.62 72 LEU A O 1
ATOM 524 N N . ALA A 1 73 ? -30.167 8.636 35.177 1.00 95.25 73 ALA A N 1
ATOM 525 C CA . ALA A 1 73 ? -30.598 9.171 33.888 1.00 95.25 73 ALA A CA 1
ATOM 526 C C . ALA A 1 73 ? -31.449 8.184 33.059 1.00 95.25 73 ALA A C 1
ATOM 528 O O . ALA A 1 73 ? -31.876 8.530 31.957 1.00 95.25 73 ALA A O 1
ATOM 529 N N . GLY A 1 74 ? -31.715 6.977 33.575 1.00 95.00 74 GLY A N 1
ATOM 530 C CA . GLY A 1 74 ? -32.532 5.959 32.909 1.00 95.00 74 GLY A CA 1
ATOM 531 C C . GLY A 1 74 ? -31.784 5.130 31.862 1.00 95.00 74 GLY A C 1
ATOM 532 O O . GLY A 1 74 ? -32.420 4.517 31.007 1.00 95.00 74 GLY A O 1
ATOM 533 N N . VAL A 1 75 ? -30.448 5.107 31.898 1.00 94.12 75 VAL A N 1
ATOM 534 C CA . VAL A 1 75 ? -29.639 4.257 31.013 1.00 94.12 75 VAL A CA 1
ATOM 535 C C . VAL A 1 75 ? -29.738 2.805 31.484 1.00 94.12 75 VAL A C 1
ATOM 537 O O . VAL A 1 75 ? -29.526 2.511 32.659 1.00 94.12 75 VAL A O 1
ATOM 540 N N . SER A 1 76 ? -30.061 1.890 30.569 1.00 94.81 76 SER A N 1
ATOM 541 C CA . SER A 1 76 ? -30.152 0.463 30.888 1.00 94.81 76 SER A CA 1
ATOM 542 C C . SER A 1 76 ? -28.771 -0.156 31.131 1.00 94.81 76 SER A C 1
ATOM 544 O O . SER A 1 76 ? -27.775 0.264 30.540 1.00 94.81 76 SER A O 1
ATOM 546 N N . GLU A 1 77 ? -28.709 -1.203 31.954 1.00 94.19 77 GLU A N 1
ATOM 547 C CA . GLU A 1 77 ? -27.463 -1.927 32.242 1.00 94.19 77 GLU A CA 1
ATOM 548 C C . GLU A 1 77 ? -26.844 -2.548 30.975 1.00 94.19 77 GLU A C 1
ATOM 550 O O . GLU A 1 77 ? -25.627 -2.540 30.818 1.00 94.19 77 GLU A O 1
ATOM 555 N N . SER A 1 78 ? -27.673 -2.974 30.010 1.00 92.38 78 SER A N 1
ATOM 556 C CA . SER A 1 78 ? -27.209 -3.445 28.695 1.00 92.38 78 SER A CA 1
ATOM 557 C C . SER A 1 78 ? -26.459 -2.355 27.926 1.00 92.38 78 SER A C 1
ATOM 559 O O . SER A 1 78 ? -25.419 -2.624 27.333 1.00 92.38 78 SER A O 1
ATOM 561 N N . THR A 1 79 ? -26.957 -1.115 27.963 1.00 91.44 79 THR A N 1
ATOM 562 C CA . THR A 1 79 ? -26.312 0.033 27.309 1.00 91.44 79 THR A CA 1
ATOM 563 C C . THR A 1 79 ? -25.017 0.429 28.020 1.00 91.44 79 THR A C 1
ATOM 565 O O . THR A 1 79 ? -24.067 0.853 27.369 1.00 91.44 79 THR A O 1
ATOM 568 N N . LEU A 1 80 ? -24.950 0.278 29.349 1.00 94.25 80 LEU A N 1
ATOM 569 C CA . LEU A 1 80 ? -23.711 0.478 30.109 1.00 94.25 80 LEU A CA 1
ATOM 570 C C . LEU A 1 80 ? -22.660 -0.582 29.780 1.00 94.25 80 LEU A C 1
ATOM 572 O O . LEU A 1 80 ? -21.488 -0.242 29.642 1.00 94.25 80 LEU A O 1
ATOM 576 N N . LEU A 1 81 ? -23.073 -1.842 29.615 1.00 93.38 81 LEU A N 1
ATOM 577 C CA . LEU A 1 81 ? -22.174 -2.924 29.223 1.00 93.38 81 LEU A CA 1
ATOM 578 C C . LEU A 1 81 ? -21.580 -2.653 27.833 1.00 93.38 81 LEU A C 1
ATOM 580 O O . LEU A 1 81 ? -20.363 -2.673 27.667 1.00 93.38 81 LEU A O 1
ATOM 584 N N . GLU A 1 82 ? -22.430 -2.302 26.866 1.00 89.75 82 GLU A N 1
ATOM 585 C CA . GLU A 1 82 ? -22.020 -1.933 25.507 1.00 89.75 82 GLU A CA 1
ATOM 586 C C . GLU A 1 82 ? -21.125 -0.684 25.487 1.00 89.75 82 GLU A C 1
ATOM 588 O O . GLU A 1 82 ? -20.143 -0.638 24.757 1.00 89.75 82 GLU A O 1
ATOM 593 N N . ALA A 1 83 ? -21.391 0.301 26.349 1.00 89.25 83 ALA A N 1
ATOM 594 C CA . ALA A 1 83 ? -20.547 1.486 26.499 1.00 89.25 83 ALA A CA 1
ATOM 595 C C . ALA A 1 83 ? -19.220 1.229 27.240 1.00 89.25 83 ALA A C 1
ATOM 597 O O . ALA A 1 83 ? -18.340 2.084 27.200 1.00 89.25 83 ALA A O 1
ATOM 598 N N . SER A 1 84 ? -19.082 0.107 27.953 1.00 89.88 84 SER A N 1
ATOM 599 C CA . SER A 1 84 ? -17.838 -0.276 28.638 1.00 89.88 84 SER A CA 1
ATOM 600 C C . SER A 1 84 ? -16.887 -1.079 27.755 1.00 89.88 84 SER A C 1
ATOM 602 O O . SER A 1 84 ? -15.691 -1.153 28.052 1.00 89.88 84 SER A O 1
ATOM 604 N N . ALA A 1 85 ? -17.402 -1.653 26.662 1.00 88.62 85 ALA A N 1
ATOM 605 C CA . ALA A 1 85 ? -16.549 -2.115 25.585 1.00 88.62 85 ALA A CA 1
ATOM 606 C C . ALA A 1 85 ? -15.719 -0.913 25.105 1.00 88.62 85 ALA A C 1
ATOM 608 O O . ALA A 1 85 ? -16.276 0.184 24.992 1.00 88.62 85 ALA A O 1
ATOM 609 N N . PRO A 1 86 ? -14.399 -1.074 24.887 1.00 72.88 86 PRO A N 1
ATOM 610 C CA . PRO A 1 86 ? -13.588 -0.006 24.328 1.00 72.88 86 PRO A CA 1
ATOM 611 C C . PRO A 1 86 ? -14.285 0.439 23.050 1.00 72.88 86 PRO A C 1
ATOM 613 O O . PRO A 1 86 ? -14.458 -0.361 22.133 1.00 72.88 86 PRO A O 1
ATOM 616 N N . GLU A 1 87 ? -14.774 1.679 23.054 1.00 58.19 87 GLU A N 1
ATOM 617 C CA . GLU A 1 87 ? -15.323 2.318 21.871 1.00 58.19 87 GLU A CA 1
ATOM 618 C C . GLU A 1 87 ? -14.176 2.281 20.865 1.00 58.19 87 GLU A C 1
ATOM 620 O O . GLU A 1 87 ? -13.214 3.041 21.002 1.00 58.19 87 GLU A O 1
ATOM 625 N N . GLU A 1 88 ? -14.214 1.294 19.958 1.00 51.75 88 GLU A N 1
ATOM 626 C CA . GLU A 1 88 ? -13.338 1.220 18.798 1.00 51.75 88 GLU A CA 1
ATOM 627 C C . GLU A 1 88 ? -13.354 2.629 18.232 1.00 51.75 88 GLU A C 1
ATOM 629 O O . GLU A 1 88 ? -14.419 3.127 17.855 1.00 51.75 88 GLU A O 1
ATOM 634 N N . ALA A 1 89 ? -12.206 3.308 18.366 1.00 53.06 89 ALA A N 1
ATOM 635 C CA . ALA A 1 89 ? -12.067 4.738 18.136 1.00 53.06 89 ALA A CA 1
ATOM 636 C C . ALA A 1 89 ? -12.882 5.101 16.899 1.00 53.06 89 ALA A C 1
ATOM 638 O O . ALA A 1 89 ? -12.693 4.399 15.901 1.00 53.06 89 ALA A O 1
ATOM 639 N N . PRO A 1 90 ? -13.787 6.105 16.986 1.00 50.75 90 PRO A N 1
ATOM 640 C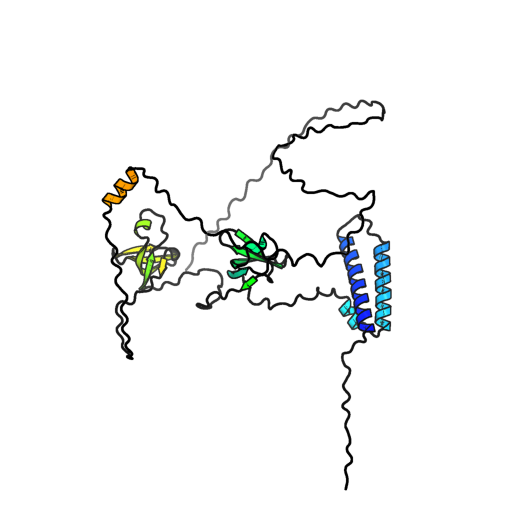 CA . PRO A 1 90 ? -14.860 6.328 16.024 1.00 50.75 90 PRO A CA 1
ATOM 641 C C . PRO A 1 90 ? -14.298 6.068 14.651 1.00 50.75 90 PRO A C 1
ATOM 643 O O . PRO A 1 90 ? -13.387 6.801 14.252 1.00 50.75 90 PRO A O 1
ATOM 646 N N . GLU A 1 91 ? -14.742 4.958 14.044 1.00 43.81 91 GLU A N 1
ATOM 647 C CA . GLU A 1 91 ? -14.237 4.496 12.764 1.00 43.81 91 GLU A CA 1
ATOM 648 C C . GLU A 1 91 ? -14.197 5.734 11.883 1.00 43.81 91 GLU A C 1
ATOM 650 O O . GLU A 1 91 ? -15.237 6.298 11.524 1.00 43.81 91 GLU A O 1
ATOM 655 N N . GLN A 1 92 ? -12.979 6.227 11.624 1.00 41.75 92 GLN A N 1
ATOM 656 C CA . GLN A 1 92 ? -12.777 7.248 10.616 1.00 41.75 92 GLN A CA 1
ATOM 657 C C . GLN A 1 92 ? -13.543 6.733 9.412 1.00 41.75 92 GLN A C 1
ATOM 659 O O . GLN A 1 92 ? -13.402 5.536 9.139 1.00 41.75 92 GLN A O 1
ATOM 664 N N . PRO A 1 93 ? -14.400 7.560 8.778 1.00 43.75 93 PRO A N 1
ATOM 665 C CA . PRO A 1 93 ? -15.296 7.096 7.735 1.00 43.75 93 PRO A CA 1
ATOM 666 C C . PRO A 1 93 ? -14.481 6.186 6.836 1.00 43.75 93 PRO A C 1
ATOM 668 O O . PRO A 1 93 ? -13.525 6.658 6.218 1.00 43.75 93 PRO A O 1
ATOM 671 N N . LYS A 1 94 ? -14.795 4.882 6.879 1.00 49.94 94 LYS A N 1
ATOM 672 C CA . LYS A 1 94 ? -14.238 3.857 6.004 1.00 49.94 94 LYS A CA 1
ATOM 673 C C . LYS A 1 94 ? -14.655 4.282 4.606 1.00 49.94 94 LYS A C 1
ATOM 675 O O . LYS A 1 94 ? -15.660 3.827 4.066 1.00 49.94 94 LYS A O 1
ATOM 680 N N . VAL A 1 95 ? -13.936 5.253 4.049 1.00 45.97 95 VAL A N 1
ATOM 681 C CA . VAL A 1 95 ? -13.891 5.531 2.628 1.00 45.97 95 VAL A CA 1
ATOM 682 C C . VAL A 1 95 ? -13.540 4.189 2.040 1.00 45.97 95 VAL A C 1
ATOM 684 O O . VAL A 1 95 ? -12.463 3.674 2.321 1.00 45.97 95 VAL A O 1
ATOM 687 N N . ALA A 1 96 ? -14.541 3.588 1.395 1.00 49.59 96 ALA A N 1
ATOM 688 C CA . ALA A 1 96 ? -14.567 2.197 0.993 1.00 49.59 96 ALA A CA 1
ATOM 689 C C . ALA A 1 96 ? -13.159 1.728 0.621 1.00 49.59 96 ALA A C 1
ATOM 691 O O . ALA A 1 96 ? -12.602 2.136 -0.397 1.00 49.59 96 ALA A O 1
ATOM 692 N N . GLU A 1 97 ? -12.590 0.897 1.491 1.00 51.75 97 GLU A N 1
ATOM 693 C CA . GLU A 1 97 ? -11.239 0.331 1.440 1.00 51.75 97 GLU A CA 1
ATOM 694 C C . GLU A 1 97 ? -11.114 -0.699 0.293 1.00 51.75 97 GLU A C 1
ATOM 696 O O . GLU A 1 97 ? -10.439 -1.717 0.391 1.00 51.75 97 GLU A O 1
ATOM 701 N N . GLY A 1 98 ? -11.857 -0.480 -0.795 1.00 54.78 98 GLY A N 1
ATOM 702 C CA . GLY A 1 98 ? -12.212 -1.488 -1.781 1.00 54.78 98 GLY A CA 1
ATOM 703 C C . GLY A 1 98 ? -11.204 -1.676 -2.906 1.00 54.78 98 GLY A C 1
ATOM 704 O O . GLY A 1 98 ? -11.188 -2.753 -3.495 1.00 54.78 98 GLY A O 1
ATOM 705 N N . ASP A 1 99 ? -10.344 -0.695 -3.204 1.00 67.81 99 ASP A N 1
ATOM 706 C CA . ASP A 1 99 ? -9.582 -0.737 -4.465 1.00 67.81 99 ASP A CA 1
ATOM 707 C C . ASP A 1 99 ? -8.081 -0.424 -4.379 1.00 67.81 99 ASP A C 1
ATOM 709 O O . ASP A 1 99 ? -7.378 -0.547 -5.382 1.00 67.81 99 ASP A O 1
ATOM 713 N N . LEU A 1 100 ? -7.527 -0.109 -3.204 1.00 86.62 100 LEU A N 1
ATOM 714 C CA . LEU A 1 100 ? -6.082 0.122 -3.056 1.00 86.62 100 LEU A CA 1
ATOM 715 C C . LEU A 1 100 ? -5.321 -1.202 -2.885 1.00 86.62 100 LEU A C 1
ATOM 717 O O . LEU A 1 100 ? -4.743 -1.493 -1.844 1.00 86.62 100 LEU A O 1
ATOM 721 N N . LYS A 1 101 ? -5.313 -2.030 -3.932 1.00 89.56 101 LYS A N 1
ATOM 722 C CA . LYS A 1 101 ? -4.540 -3.283 -3.954 1.00 89.56 101 LYS A CA 1
ATOM 723 C C . LYS A 1 101 ? -3.067 -3.001 -4.226 1.00 89.56 101 LYS A C 1
ATOM 725 O O . LYS A 1 101 ? -2.741 -2.118 -5.026 1.00 89.56 101 LYS A O 1
ATOM 730 N N . ASN A 1 102 ? -2.173 -3.796 -3.641 1.00 93.50 102 ASN A N 1
ATOM 731 C CA . ASN A 1 102 ? -0.759 -3.812 -4.014 1.00 93.50 102 ASN A CA 1
ATOM 732 C C . ASN A 1 102 ? -0.629 -3.982 -5.538 1.00 93.50 102 ASN A C 1
ATOM 734 O O . ASN A 1 102 ? -1.308 -4.812 -6.142 1.00 93.50 102 ASN A O 1
ATOM 738 N N . GLY A 1 103 ? 0.217 -3.171 -6.168 1.00 92.75 103 GLY A N 1
ATOM 739 C CA . GLY A 1 103 ? 0.364 -3.094 -7.622 1.00 92.75 103 GLY A CA 1
ATOM 740 C C . GLY A 1 103 ? -0.516 -2.043 -8.305 1.00 92.75 103 GLY A C 1
ATOM 741 O O . GLY A 1 103 ? -0.306 -1.761 -9.484 1.00 92.75 103 GLY A O 1
ATOM 742 N N . SER A 1 104 ? -1.461 -1.418 -7.597 1.00 93.56 104 SER A N 1
ATOM 743 C CA . SER A 1 104 ? -2.267 -0.330 -8.164 1.00 93.56 104 SER A CA 1
ATOM 744 C C . SER A 1 104 ? -1.427 0.933 -8.356 1.00 93.56 104 SER A C 1
ATOM 746 O O . SER A 1 104 ? -0.583 1.268 -7.516 1.00 93.56 104 SER A O 1
ATOM 748 N N . LYS A 1 105 ? -1.670 1.644 -9.464 1.00 94.88 105 LYS A N 1
ATOM 749 C CA . LYS A 1 105 ? -1.084 2.964 -9.716 1.00 94.88 105 LYS A CA 1
ATOM 750 C C . LYS A 1 105 ? -1.895 4.024 -8.986 1.00 94.88 105 LYS A C 1
ATOM 752 O O . LYS A 1 105 ? -3.112 4.101 -9.143 1.00 94.88 105 LYS A O 1
ATOM 757 N N . VAL A 1 106 ? -1.207 4.847 -8.213 1.00 96.25 106 VAL A N 1
ATOM 758 C CA . VAL A 1 106 ? -1.814 5.911 -7.416 1.00 96.25 106 VAL A CA 1
ATOM 759 C C . VAL A 1 106 ? -1.090 7.222 -7.653 1.00 96.25 106 VAL A C 1
ATOM 761 O O . VAL A 1 106 ? 0.126 7.243 -7.852 1.00 96.25 106 VAL A O 1
ATOM 764 N N . GLU A 1 107 ? -1.844 8.310 -7.636 1.00 96.81 107 GLU A N 1
ATOM 765 C CA . GLU A 1 107 ? -1.329 9.672 -7.602 1.00 96.81 107 GLU A CA 1
ATOM 766 C C . GLU A 1 107 ? -1.347 10.178 -6.163 1.00 96.81 107 GLU A C 1
ATOM 768 O O . GLU A 1 107 ? -2.336 10.022 -5.444 1.00 96.81 107 GLU A O 1
ATOM 773 N N . ILE A 1 108 ? -0.236 10.764 -5.731 1.00 97.75 108 ILE A N 1
ATOM 774 C CA . ILE A 1 108 ? -0.116 11.349 -4.397 1.00 97.75 108 ILE A CA 1
ATOM 775 C C . ILE A 1 108 ? -0.702 12.764 -4.428 1.00 97.75 108 ILE A C 1
ATOM 777 O O . ILE A 1 108 ? -0.349 13.556 -5.301 1.00 97.75 108 ILE A O 1
ATOM 781 N N . HIS A 1 109 ? -1.551 13.118 -3.464 1.00 97.62 109 HIS A N 1
ATOM 782 C CA . HIS A 1 109 ? -2.102 14.469 -3.315 1.00 97.62 109 HIS A CA 1
ATOM 783 C C . HIS A 1 109 ? -2.258 14.859 -1.838 1.00 97.62 109 HIS A C 1
ATOM 785 O O . HIS A 1 109 ? -2.070 14.041 -0.947 1.00 97.62 109 HIS A O 1
ATOM 791 N N . GLY A 1 110 ? -2.603 16.122 -1.566 1.00 96.81 110 GLY A N 1
ATOM 792 C CA . GLY A 1 110 ? -3.034 16.556 -0.228 1.00 96.81 110 GLY A CA 1
ATOM 793 C C . GLY A 1 110 ? -1.939 16.695 0.838 1.00 96.81 110 GLY A C 1
ATOM 794 O O . GLY A 1 110 ? -2.244 17.062 1.967 1.00 96.81 110 GLY A O 1
ATOM 795 N N . LEU A 1 111 ? -0.659 16.476 0.518 1.00 97.25 111 LEU A N 1
ATOM 796 C CA . LEU A 1 111 ? 0.411 16.635 1.507 1.00 97.25 111 LEU A CA 1
ATOM 797 C C . LEU A 1 111 ? 0.730 18.117 1.765 1.00 97.25 111 LEU A C 1
ATOM 799 O O . LEU A 1 111 ? 1.083 18.853 0.841 1.00 97.25 111 LEU A O 1
ATOM 803 N N . GLU A 1 112 ? 0.668 18.541 3.028 1.00 96.31 112 GLU A N 1
ATOM 804 C CA . GLU A 1 112 ? 0.909 19.935 3.439 1.00 96.31 112 GLU A CA 1
ATOM 805 C C . GLU A 1 112 ? 2.360 20.228 3.853 1.00 96.31 112 GLU A C 1
ATOM 807 O O . GLU A 1 112 ? 2.797 21.384 3.823 1.00 96.31 112 GLU A O 1
ATOM 812 N N . SER A 1 113 ? 3.127 19.196 4.214 1.00 96.38 113 SER A N 1
ATOM 813 C CA . SER A 1 113 ? 4.528 19.347 4.615 1.00 96.38 113 SER A CA 1
ATOM 814 C C . SER A 1 113 ? 5.398 19.801 3.440 1.00 96.38 113 SER A C 1
ATOM 816 O O . SER A 1 113 ? 5.134 19.461 2.290 1.00 96.38 113 SER A O 1
ATOM 818 N N . GLU A 1 114 ? 6.467 20.552 3.708 1.00 95.62 114 GLU A N 1
ATOM 819 C CA . GLU A 1 114 ? 7.339 21.096 2.655 1.00 95.62 114 GLU A CA 1
ATOM 820 C C . GLU A 1 114 ? 7.932 19.998 1.752 1.00 95.62 114 GLU A C 1
ATOM 822 O O . GLU A 1 114 ? 7.886 20.100 0.525 1.00 95.62 114 GLU A O 1
ATOM 827 N N . ALA A 1 115 ? 8.395 18.897 2.351 1.00 94.25 115 ALA A N 1
ATOM 828 C CA . ALA A 1 115 ? 8.869 17.725 1.617 1.00 94.25 115 ALA A CA 1
ATOM 829 C C . ALA A 1 115 ? 7.732 16.978 0.894 1.00 94.25 115 ALA A C 1
ATOM 831 O O . ALA A 1 115 ? 7.931 16.452 -0.200 1.00 94.25 115 ALA A O 1
ATOM 832 N N . GLY A 1 116 ? 6.534 16.939 1.486 1.00 95.31 116 GLY A N 1
ATOM 833 C CA . GLY A 1 116 ? 5.364 16.273 0.915 1.00 95.31 116 GLY A CA 1
ATOM 834 C C . GLY A 1 116 ? 4.778 17.013 -0.285 1.00 95.31 116 GLY A C 1
ATOM 835 O O . GLY A 1 116 ? 4.394 16.381 -1.264 1.00 95.31 116 GLY A O 1
ATOM 836 N N . LYS A 1 117 ? 4.802 18.349 -0.282 1.00 97.19 117 LYS A N 1
ATOM 837 C CA . LYS A 1 117 ? 4.342 19.178 -1.407 1.00 97.19 117 LYS A CA 1
ATOM 838 C C . LYS A 1 117 ? 5.064 18.859 -2.715 1.00 97.19 117 LYS A C 1
ATOM 840 O O . LYS A 1 117 ? 4.452 18.945 -3.771 1.00 97.19 117 LYS A O 1
ATOM 845 N N . GLN A 1 118 ? 6.333 18.449 -2.651 1.00 96.62 118 GLN A N 1
ATOM 846 C CA . GLN A 1 118 ? 7.109 18.030 -3.826 1.00 96.62 118 GLN A CA 1
ATOM 847 C C . GLN A 1 118 ? 6.659 16.675 -4.399 1.00 96.62 118 GLN A C 1
ATOM 849 O O . GLN A 1 118 ? 6.990 16.356 -5.540 1.00 96.62 118 GLN A O 1
ATOM 854 N N . LEU A 1 119 ? 5.945 15.867 -3.607 1.00 97.06 119 LEU A N 1
ATOM 855 C CA . LEU A 1 119 ? 5.398 14.569 -4.007 1.00 97.06 119 LEU A CA 1
ATOM 856 C C . LEU A 1 119 ? 3.972 14.675 -4.555 1.00 97.06 119 LEU A C 1
ATOM 858 O O . LEU A 1 119 ? 3.537 13.758 -5.244 1.00 97.06 119 LEU A O 1
ATOM 862 N N . ASN A 1 120 ? 3.253 15.763 -4.269 1.00 97.62 120 ASN A N 1
ATOM 863 C CA . ASN A 1 120 ? 1.907 15.964 -4.799 1.00 97.62 120 ASN A CA 1
ATOM 864 C C . ASN A 1 120 ? 1.947 16.024 -6.338 1.00 97.62 120 ASN A C 1
ATOM 866 O O . ASN A 1 120 ? 2.753 16.752 -6.918 1.00 97.62 120 ASN A O 1
ATOM 870 N N . GLY A 1 121 ? 1.086 15.244 -6.989 1.00 96.56 121 GLY A N 1
ATOM 871 C CA . GLY A 1 121 ? 1.054 15.047 -8.440 1.00 96.56 121 GLY A CA 1
ATOM 872 C C . GLY A 1 121 ? 2.019 13.974 -8.961 1.00 96.56 121 GLY A C 1
ATOM 873 O O . GLY A 1 121 ? 2.055 13.714 -10.163 1.00 96.56 121 GLY A O 1
ATOM 874 N N . GLN A 1 122 ? 2.828 13.343 -8.099 1.00 97.62 122 GLN A N 1
ATOM 875 C CA . GLN A 1 122 ? 3.666 12.216 -8.512 1.00 97.62 122 GLN A CA 1
ATOM 876 C C . GLN A 1 122 ? 2.857 10.919 -8.523 1.00 97.62 122 GLN A C 1
ATOM 878 O O . GLN A 1 122 ? 2.084 10.633 -7.607 1.00 97.62 122 GLN A O 1
ATOM 883 N N . VAL A 1 123 ? 3.084 10.115 -9.561 1.00 97.06 123 VAL A N 1
ATOM 884 C CA . VAL A 1 123 ? 2.454 8.806 -9.737 1.00 97.06 123 VAL A CA 1
ATOM 885 C C . VAL A 1 123 ? 3.416 7.715 -9.290 1.00 97.06 123 VAL A C 1
ATOM 887 O O . VAL A 1 123 ? 4.578 7.691 -9.698 1.00 97.06 123 VAL A O 1
ATOM 890 N N . GLY A 1 124 ? 2.923 6.797 -8.468 1.00 96.75 124 GLY A N 1
ATOM 891 C CA . GLY A 1 124 ? 3.677 5.651 -7.977 1.00 96.75 124 GLY A CA 1
ATOM 892 C C . GLY A 1 124 ? 2.853 4.370 -7.998 1.00 96.75 124 GLY A C 1
ATOM 893 O O . GLY A 1 124 ? 1.674 4.369 -8.350 1.00 96.75 124 GLY A O 1
ATOM 894 N N . THR A 1 125 ? 3.492 3.262 -7.633 1.00 96.81 125 THR A N 1
ATOM 895 C CA . THR A 1 125 ? 2.834 1.953 -7.506 1.00 96.81 125 THR A CA 1
ATOM 896 C C . THR A 1 125 ? 2.875 1.497 -6.054 1.00 96.81 125 THR A C 1
ATOM 898 O O . THR A 1 125 ? 3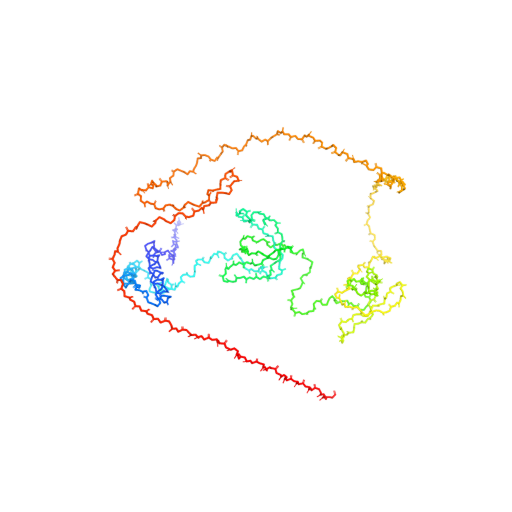.928 1.565 -5.420 1.00 96.81 125 THR A O 1
ATOM 901 N N . ILE A 1 126 ? 1.745 1.030 -5.522 1.00 96.81 126 ILE A N 1
ATOM 902 C CA . ILE A 1 126 ? 1.675 0.501 -4.153 1.00 96.81 126 ILE A CA 1
ATOM 903 C C . ILE A 1 126 ? 2.473 -0.805 -4.072 1.00 96.81 126 ILE A C 1
ATOM 905 O O . ILE A 1 126 ? 2.173 -1.751 -4.796 1.00 96.81 126 ILE A O 1
ATOM 909 N N . THR A 1 127 ? 3.457 -0.888 -3.179 1.00 96.75 127 THR A N 1
ATOM 910 C CA . THR A 1 127 ? 4.243 -2.109 -2.943 1.00 96.75 127 THR A CA 1
ATOM 911 C C . THR A 1 127 ? 3.748 -2.902 -1.741 1.00 96.75 127 THR A C 1
ATOM 913 O O . THR A 1 127 ? 3.553 -4.111 -1.857 1.00 96.75 127 THR A O 1
ATOM 916 N N . SER A 1 128 ? 3.518 -2.245 -0.602 1.00 95.56 128 SER A N 1
ATOM 917 C CA . SER A 1 128 ? 3.098 -2.885 0.654 1.00 95.56 128 SER A CA 1
ATOM 918 C C . SER A 1 128 ? 2.155 -1.991 1.462 1.00 95.56 128 SER A C 1
ATOM 920 O O . SER A 1 128 ? 2.227 -0.768 1.347 1.00 95.56 128 SER A O 1
ATOM 922 N N . PHE A 1 129 ? 1.298 -2.577 2.300 1.00 95.94 129 PHE A N 1
ATOM 923 C CA . PHE A 1 129 ? 0.516 -1.855 3.306 1.00 95.94 129 PHE A CA 1
ATOM 924 C C . PHE A 1 129 ? 1.097 -2.139 4.694 1.00 95.94 129 PHE A C 1
ATOM 926 O O . PHE A 1 129 ? 1.293 -3.291 5.069 1.00 95.94 129 PHE A O 1
ATOM 933 N N . LEU A 1 130 ? 1.427 -1.084 5.438 1.00 94.81 130 LEU A N 1
ATOM 934 C CA . LEU A 1 130 ? 1.941 -1.176 6.804 1.00 94.81 130 LEU A CA 1
ATOM 935 C C . LEU A 1 130 ? 0.765 -1.024 7.772 1.00 94.81 130 LEU A C 1
ATOM 937 O O . LEU A 1 130 ? 0.471 0.097 8.202 1.00 94.81 130 LEU A O 1
ATOM 941 N N . GLU A 1 131 ? 0.113 -2.142 8.099 1.00 90.00 131 GLU A N 1
ATOM 942 C CA . GLU A 1 131 ? -1.068 -2.202 8.980 1.00 90.00 131 GLU A CA 1
ATOM 943 C C . GLU A 1 131 ? -0.822 -1.510 10.326 1.00 90.00 131 GLU A C 1
ATOM 945 O O . GLU A 1 131 ? -1.629 -0.689 10.750 1.00 90.00 131 GLU A O 1
ATOM 950 N N . GLU A 1 132 ? 0.356 -1.711 10.927 1.00 87.56 132 GLU A N 1
ATOM 951 C CA . GLU A 1 132 ? 0.738 -1.100 12.211 1.00 87.56 132 GLU A CA 1
ATOM 952 C C . GLU A 1 132 ? 0.653 0.434 12.222 1.00 87.56 132 GLU A C 1
ATOM 954 O O . GLU A 1 132 ? 0.477 1.052 13.270 1.00 87.56 132 GLU A O 1
ATOM 959 N N . LYS A 1 133 ? 0.829 1.074 11.061 1.00 91.62 133 LYS A N 1
ATOM 960 C CA . LYS A 1 133 ? 0.874 2.539 10.932 1.00 91.62 133 LYS A CA 1
ATOM 961 C C . LYS A 1 133 ? -0.285 3.105 10.118 1.00 91.62 133 LYS A C 1
ATOM 963 O O . LYS A 1 133 ? -0.354 4.329 9.985 1.00 91.62 133 LYS A O 1
ATOM 968 N N . GLY A 1 134 ? -1.118 2.253 9.517 1.00 91.75 134 GLY A N 1
ATOM 969 C CA . GLY A 1 134 ? -2.154 2.656 8.563 1.00 91.75 134 GLY A CA 1
ATOM 970 C C . GLY A 1 134 ? -1.598 3.437 7.363 1.00 91.75 134 GLY A C 1
ATOM 971 O O . GLY A 1 134 ? -2.168 4.450 6.955 1.00 91.75 134 GLY A O 1
ATOM 972 N N . ARG A 1 135 ? -0.428 3.045 6.834 1.00 96.75 135 ARG A N 1
ATOM 973 C CA . ARG A 1 135 ? 0.241 3.744 5.715 1.00 96.75 135 ARG A CA 1
ATOM 974 C C . ARG A 1 135 ? 0.582 2.788 4.579 1.00 96.75 135 ARG A C 1
ATOM 976 O O . ARG A 1 135 ? 1.109 1.705 4.808 1.00 96.75 135 ARG A O 1
ATOM 983 N N . TYR A 1 136 ? 0.379 3.238 3.348 1.00 97.19 136 TYR A N 1
ATOM 984 C CA . TYR A 1 136 ? 0.798 2.532 2.143 1.00 97.19 136 TYR A CA 1
ATOM 985 C C . TYR A 1 136 ? 2.230 2.895 1.781 1.00 97.19 136 TYR A C 1
ATOM 987 O O . TYR A 1 136 ? 2.618 4.064 1.778 1.00 97.19 136 TYR A O 1
ATOM 995 N N . GLN A 1 137 ? 3.013 1.879 1.456 1.00 97.69 137 GLN A N 1
ATOM 996 C CA . GLN A 1 137 ? 4.342 2.010 0.900 1.00 97.69 137 GLN A CA 1
ATOM 997 C C . GLN A 1 137 ? 4.224 2.087 -0.623 1.00 97.69 137 GLN A C 1
ATOM 999 O O . GLN A 1 137 ? 3.663 1.199 -1.263 1.00 97.69 137 GLN A O 1
ATOM 1004 N N . ILE A 1 138 ? 4.720 3.178 -1.196 1.00 97.50 138 ILE A N 1
ATOM 1005 C CA . ILE A 1 138 ? 4.586 3.493 -2.617 1.00 97.50 138 ILE A CA 1
ATOM 1006 C C . ILE A 1 138 ? 5.975 3.586 -3.207 1.00 97.50 138 ILE A C 1
ATOM 1008 O O . ILE A 1 138 ? 6.803 4.365 -2.732 1.00 97.50 138 ILE A O 1
ATOM 1012 N N . SER A 1 139 ? 6.216 2.810 -4.257 1.00 97.31 139 SER A N 1
ATOM 1013 C CA . SER A 1 139 ? 7.415 2.935 -5.071 1.00 97.31 139 SER A CA 1
ATOM 1014 C C . SER A 1 139 ? 7.193 3.994 -6.140 1.00 97.31 139 SER A C 1
ATOM 1016 O O . SER A 1 139 ? 6.372 3.829 -7.046 1.00 97.31 139 SER A O 1
ATOM 1018 N N . LEU A 1 140 ? 7.941 5.081 -6.027 1.00 96.56 140 LEU A N 1
ATOM 1019 C CA . LEU A 1 140 ? 8.186 6.023 -7.109 1.00 96.56 140 LEU A CA 1
ATOM 1020 C C . LEU A 1 140 ? 9.447 5.567 -7.858 1.00 96.56 140 LEU A C 1
ATOM 1022 O O . LEU A 1 140 ? 10.137 4.663 -7.389 1.00 96.56 140 LEU A O 1
ATOM 1026 N N . ALA A 1 141 ? 9.748 6.177 -9.008 1.00 91.94 141 ALA A N 1
ATOM 1027 C CA . ALA A 1 141 ? 10.843 5.748 -9.889 1.00 91.94 141 ALA A CA 1
ATOM 1028 C C . ALA A 1 141 ? 12.173 5.478 -9.150 1.00 91.94 141 ALA A C 1
ATOM 1030 O O . ALA A 1 141 ? 12.775 4.431 -9.366 1.00 91.94 141 ALA A O 1
ATOM 1031 N N . ASP A 1 142 ? 12.561 6.362 -8.221 1.00 93.31 142 ASP A N 1
ATOM 1032 C CA . ASP A 1 142 ? 13.870 6.296 -7.548 1.00 93.31 142 ASP A CA 1
ATOM 1033 C C . ASP A 1 142 ? 13.786 6.142 -6.019 1.00 93.31 142 ASP A C 1
ATOM 1035 O O . ASP A 1 142 ? 14.807 6.112 -5.331 1.00 93.31 142 ASP A O 1
ATOM 1039 N N . LYS A 1 143 ? 12.578 6.116 -5.442 1.00 96.38 143 LYS A N 1
ATOM 1040 C CA . LYS A 1 143 ? 12.395 6.137 -3.983 1.00 96.38 143 LYS A CA 1
ATOM 1041 C C . LYS A 1 143 ? 11.100 5.480 -3.544 1.00 96.38 143 LYS A C 1
ATOM 1043 O O . LYS A 1 143 ? 10.103 5.494 -4.259 1.00 96.38 143 LYS A O 1
ATOM 1048 N N . VAL A 1 144 ? 11.105 4.982 -2.314 1.00 97.19 144 VAL A N 1
ATOM 1049 C CA . VAL A 1 144 ? 9.939 4.381 -1.671 1.00 97.19 144 VAL A CA 1
ATOM 1050 C C . VAL A 1 144 ? 9.479 5.281 -0.525 1.00 97.19 144 VAL A C 1
ATOM 1052 O O . VAL A 1 144 ? 10.291 5.674 0.310 1.00 97.19 144 VAL A O 1
ATOM 1055 N N . VAL A 1 145 ? 8.192 5.629 -0.485 1.00 97.62 145 VAL A N 1
ATOM 1056 C CA . VAL A 1 145 ? 7.611 6.551 0.511 1.00 97.62 145 VAL A CA 1
ATOM 1057 C C . VAL A 1 145 ? 6.385 5.942 1.188 1.00 97.62 145 VAL A C 1
ATOM 1059 O O . VAL A 1 145 ? 5.668 5.156 0.577 1.00 97.62 145 VAL A O 1
ATOM 1062 N N . SER A 1 146 ? 6.134 6.308 2.447 1.00 97.38 146 SER A N 1
ATOM 1063 C CA . SER A 1 146 ? 4.988 5.821 3.229 1.00 97.38 146 SER A CA 1
ATOM 1064 C C . SER A 1 146 ? 3.925 6.908 3.399 1.00 97.38 146 SER A C 1
ATOM 1066 O O . SER A 1 146 ? 4.111 7.848 4.177 1.00 97.38 146 SER A O 1
ATOM 1068 N N . ILE A 1 147 ? 2.799 6.770 2.701 1.00 97.62 147 ILE A N 1
ATOM 1069 C CA . ILE A 1 147 ? 1.736 7.781 2.605 1.00 97.62 147 ILE A CA 1
ATOM 1070 C C . ILE A 1 147 ? 0.423 7.223 3.165 1.00 97.62 147 ILE A C 1
ATOM 1072 O O . ILE A 1 147 ? 0.159 6.025 3.095 1.00 97.62 147 ILE A O 1
ATOM 1076 N N . ARG A 1 148 ? -0.390 8.087 3.778 1.00 96.12 148 ARG A N 1
ATOM 1077 C CA . ARG A 1 148 ? -1.721 7.709 4.273 1.00 96.12 148 ARG A CA 1
ATOM 1078 C C . ARG A 1 148 ? -2.703 7.529 3.108 1.00 96.12 148 ARG A C 1
ATOM 1080 O O . ARG A 1 148 ? -2.584 8.278 2.142 1.00 96.12 148 ARG A O 1
ATOM 1087 N N . PRO A 1 149 ? -3.690 6.625 3.213 1.00 95.06 149 PRO A N 1
ATOM 1088 C CA . PRO A 1 149 ? -4.683 6.402 2.156 1.00 95.06 149 PRO A CA 1
ATOM 1089 C C . PRO A 1 149 ? -5.439 7.667 1.733 1.00 95.06 149 PRO A C 1
ATOM 1091 O O . PRO A 1 149 ? -5.701 7.840 0.552 1.00 95.06 149 PRO A O 1
ATOM 1094 N N . GLU A 1 150 ? -5.717 8.581 2.667 1.00 95.00 150 GLU A N 1
ATOM 1095 C CA . GLU A 1 150 ? -6.410 9.859 2.407 1.00 95.00 150 GLU A CA 1
ATOM 1096 C C . GLU A 1 150 ? -5.693 10.780 1.400 1.00 95.00 150 GLU A C 1
ATOM 1098 O O . GLU A 1 150 ? -6.308 11.662 0.808 1.00 95.00 150 GLU A O 1
ATOM 1103 N N . ASN A 1 151 ? -4.391 10.564 1.205 1.00 96.50 151 ASN A N 1
ATOM 1104 C CA . ASN A 1 151 ? -3.526 11.337 0.315 1.00 96.50 151 ASN A CA 1
ATOM 1105 C C . ASN A 1 151 ? -3.232 10.590 -0.997 1.00 96.50 151 ASN A C 1
ATOM 1107 O O . ASN A 1 151 ? -2.273 10.928 -1.696 1.00 96.50 151 ASN A O 1
ATOM 1111 N N . LEU A 1 152 ? -3.989 9.529 -1.296 1.00 96.38 152 LEU A N 1
ATOM 1112 C CA . LEU A 1 152 ? -3.814 8.688 -2.475 1.00 96.38 152 LEU A CA 1
ATOM 1113 C C . LEU A 1 152 ? -5.079 8.668 -3.314 1.00 96.38 152 LEU A C 1
ATOM 1115 O O . LEU A 1 152 ? -6.131 8.203 -2.882 1.00 96.38 152 LEU A O 1
ATOM 1119 N N . GLN A 1 153 ? -4.932 9.084 -4.565 1.00 95.19 153 GLN A N 1
ATOM 1120 C CA . GLN A 1 153 ? -5.978 8.985 -5.561 1.00 95.19 153 GLN A CA 1
ATOM 1121 C C . GLN A 1 153 ? -5.658 7.820 -6.488 1.00 95.19 153 GLN A C 1
ATOM 1123 O O . GLN A 1 153 ? -4.601 7.779 -7.122 1.00 95.19 153 GLN A O 1
ATOM 1128 N N . LEU A 1 154 ? -6.570 6.848 -6.562 1.00 94.12 154 LEU A N 1
ATOM 1129 C CA . LEU A 1 154 ? -6.439 5.744 -7.502 1.00 94.12 154 LEU A CA 1
ATOM 1130 C C . LEU A 1 154 ? -6.488 6.322 -8.916 1.00 94.12 154 LEU A C 1
ATOM 1132 O O . LEU A 1 154 ? -7.505 6.880 -9.336 1.00 94.12 154 LEU A O 1
ATOM 1136 N N . LEU A 1 155 ? -5.389 6.196 -9.653 1.00 91.44 155 LEU A N 1
ATOM 1137 C CA . LEU A 1 155 ? -5.435 6.484 -11.073 1.00 91.44 155 LEU A CA 1
ATOM 1138 C C . LEU A 1 155 ? -6.124 5.290 -11.722 1.00 91.44 155 LEU A C 1
ATOM 1140 O O . LEU A 1 155 ? -5.691 4.158 -11.480 1.00 91.44 155 LEU A O 1
ATOM 1144 N N . PRO A 1 156 ? -7.174 5.500 -12.537 1.00 82.06 156 PRO A N 1
ATOM 1145 C CA . PRO A 1 156 ? -7.711 4.428 -13.348 1.00 82.06 156 PRO A CA 1
ATOM 1146 C C . PRO A 1 156 ? -6.555 3.963 -14.224 1.00 82.06 156 PRO A C 1
ATOM 1148 O O . PRO A 1 156 ? -6.167 4.646 -15.174 1.00 82.06 156 PRO A O 1
ATOM 1151 N N . ALA A 1 157 ? -5.943 2.834 -13.854 1.00 66.94 157 ALA A N 1
ATOM 1152 C CA . ALA A 1 157 ? -5.019 2.139 -14.724 1.00 66.94 157 ALA A CA 1
ATOM 1153 C C . ALA A 1 157 ? -5.812 1.972 -16.006 1.00 66.94 157 ALA A C 1
ATOM 1155 O O . ALA A 1 157 ? -6.865 1.336 -15.950 1.00 66.94 157 ALA A O 1
ATOM 1156 N N . ALA A 1 158 ? -5.405 2.684 -17.068 1.00 58.25 158 ALA A N 1
ATOM 1157 C CA . ALA A 1 158 ? -6.138 2.747 -18.323 1.00 58.25 158 ALA A CA 1
ATOM 1158 C C . ALA A 1 158 ? -6.648 1.340 -18.589 1.00 58.25 158 ALA A C 1
ATOM 1160 O O . ALA A 1 158 ? -5.832 0.424 -18.696 1.00 58.25 158 ALA A O 1
ATOM 1161 N N . SER A 1 159 ? -7.969 1.176 -18.481 1.00 45.66 159 SER A N 1
ATOM 1162 C CA . SER A 1 159 ? -8.635 -0.113 -18.339 1.00 45.66 159 SER A CA 1
ATOM 1163 C C . SER A 1 159 ? -8.555 -0.834 -19.680 1.00 45.66 159 SER A C 1
ATOM 1165 O O . SER A 1 159 ? -9.515 -0.921 -20.434 1.00 45.66 159 SER A O 1
ATOM 1167 N N . GLY A 1 160 ? -7.350 -1.272 -20.024 1.00 47.44 160 GLY A N 1
ATOM 1168 C CA . GLY A 1 160 ? -7.050 -2.267 -21.022 1.00 47.44 160 GLY A CA 1
ATOM 1169 C C . GLY A 1 160 ? -7.054 -3.601 -20.303 1.00 47.44 160 GLY A C 1
ATOM 1170 O O . GLY A 1 160 ? -6.009 -4.084 -19.891 1.00 47.44 160 GLY A O 1
ATOM 1171 N N . GLY A 1 161 ? -8.252 -4.155 -20.122 1.00 38.69 161 GLY A N 1
ATOM 1172 C CA . GLY A 1 161 ? -8.442 -5.580 -19.871 1.00 38.69 161 GLY A CA 1
ATOM 1173 C C . GLY A 1 161 ? -8.123 -6.050 -18.456 1.00 38.69 161 GLY A C 1
ATOM 1174 O O . GLY A 1 161 ? -7.008 -6.436 -18.122 1.00 38.69 161 GLY A O 1
ATOM 1175 N N . GLN A 1 162 ? -9.172 -6.141 -17.651 1.00 41.22 162 GLN A N 1
ATOM 1176 C CA . GLN A 1 162 ? -9.214 -6.984 -16.468 1.00 41.22 162 GLN A CA 1
ATOM 1177 C C . GLN A 1 162 ? -8.777 -8.425 -16.795 1.00 41.22 162 GLN A C 1
ATOM 1179 O O . GLN A 1 162 ? -9.445 -9.116 -17.561 1.00 41.22 162 GLN A O 1
ATOM 1184 N N . LYS A 1 163 ? -7.757 -8.925 -16.096 1.00 38.22 163 LYS A N 1
ATOM 1185 C CA . LYS A 1 163 ? -7.924 -10.095 -15.222 1.00 38.22 163 LYS A CA 1
ATOM 1186 C C . LYS A 1 163 ? -6.833 -10.089 -14.154 1.00 38.22 163 LYS A C 1
ATOM 1188 O O . LYS A 1 163 ? -5.653 -9.968 -14.460 1.00 38.22 163 LYS A O 1
ATOM 1193 N N . ALA A 1 164 ? -7.260 -10.163 -12.898 1.00 42.84 164 ALA A N 1
ATOM 1194 C CA . ALA A 1 164 ? -6.393 -10.115 -11.732 1.00 42.84 164 ALA A CA 1
ATOM 1195 C C . ALA A 1 164 ? -5.328 -11.237 -11.741 1.00 42.84 164 ALA A C 1
ATOM 1197 O O . ALA A 1 164 ? -5.613 -12.344 -12.209 1.00 42.84 164 ALA A O 1
ATOM 1198 N N . PRO A 1 165 ? -4.132 -10.965 -11.194 1.00 49.38 165 PRO A N 1
ATOM 1199 C CA . PRO A 1 165 ? -3.016 -11.894 -11.159 1.00 49.38 165 PRO A CA 1
ATOM 1200 C C . PRO A 1 165 ? -3.192 -12.872 -9.994 1.00 49.38 165 PRO A C 1
ATOM 1202 O O . PRO A 1 165 ? -3.177 -12.471 -8.832 1.00 49.38 165 PRO A O 1
ATOM 1205 N N . ASN A 1 166 ? -3.319 -14.163 -10.296 1.00 39.75 166 ASN A N 1
ATOM 1206 C CA . ASN A 1 166 ? -2.857 -15.184 -9.364 1.00 39.75 166 ASN A CA 1
ATOM 1207 C C . ASN A 1 166 ? -1.389 -15.460 -9.703 1.00 39.75 166 ASN A C 1
ATOM 1209 O O . ASN A 1 166 ? -1.023 -15.596 -10.869 1.00 39.75 166 ASN A O 1
ATOM 1213 N N . GLN A 1 167 ? -0.542 -15.425 -8.688 1.00 51.12 167 GLN A N 1
ATOM 1214 C CA . GLN A 1 167 ? 0.908 -15.418 -8.801 1.00 51.12 167 GLN A CA 1
ATOM 1215 C C . GLN A 1 167 ? 1.426 -16.711 -9.439 1.00 51.12 167 GLN A C 1
ATOM 1217 O O . GLN A 1 167 ? 1.225 -17.773 -8.866 1.00 51.12 167 GLN A O 1
ATOM 1222 N N . THR A 1 168 ? 2.103 -16.587 -10.588 1.00 41.38 168 THR A N 1
ATOM 1223 C CA . THR A 1 168 ? 3.212 -17.391 -11.166 1.00 41.38 168 THR A CA 1
ATOM 1224 C C . THR A 1 168 ? 3.043 -17.482 -12.684 1.00 41.38 168 THR A C 1
ATOM 1226 O O . THR A 1 168 ? 2.073 -18.038 -13.176 1.00 41.38 168 THR A O 1
ATOM 1229 N N . GLY A 1 169 ? 3.986 -16.916 -13.441 1.00 42.06 169 GLY A N 1
ATOM 1230 C CA . GLY A 1 169 ? 4.035 -17.096 -14.894 1.00 42.06 169 GLY A CA 1
ATOM 1231 C C . GLY A 1 169 ? 3.032 -16.257 -15.687 1.00 42.06 169 GLY A C 1
ATOM 1232 O O . GLY A 1 169 ? 2.180 -16.797 -16.381 1.00 42.06 169 GLY A O 1
ATOM 1233 N N . ALA A 1 170 ? 3.208 -14.933 -15.712 1.00 43.00 170 ALA A N 1
ATOM 1234 C CA . ALA A 1 170 ? 2.867 -14.193 -16.928 1.00 43.00 170 ALA A CA 1
ATOM 1235 C C . ALA A 1 170 ? 3.947 -14.498 -17.981 1.00 43.00 170 ALA A C 1
ATOM 1237 O O . ALA A 1 170 ? 4.763 -13.654 -18.345 1.00 43.00 170 ALA A O 1
ATOM 1238 N N . GLU A 1 171 ? 3.986 -15.757 -18.422 1.00 49.84 171 GLU A N 1
ATOM 1239 C CA . GLU A 1 171 ? 4.371 -16.050 -19.788 1.00 49.84 171 GLU A CA 1
ATOM 1240 C C . GLU A 1 171 ? 3.390 -15.258 -20.639 1.00 49.84 171 GLU A C 1
ATOM 1242 O O . GLU A 1 171 ? 2.197 -15.561 -20.667 1.00 49.84 171 GLU A O 1
ATOM 1247 N N . SER A 1 172 ? 3.870 -14.210 -21.304 1.00 58.16 172 SER A N 1
ATOM 1248 C CA . SER A 1 172 ? 3.252 -13.780 -22.549 1.00 58.16 172 SER A CA 1
ATOM 1249 C C . SER A 1 172 ? 2.975 -15.064 -23.329 1.00 58.16 172 SER A C 1
ATOM 1251 O O . SER A 1 172 ? 3.921 -15.759 -23.706 1.00 58.16 172 SER A O 1
ATOM 1253 N N . THR A 1 173 ? 1.704 -15.466 -23.428 1.00 70.31 173 THR 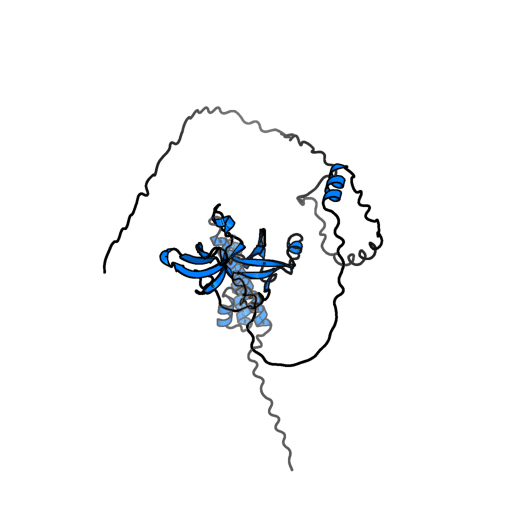A N 1
ATOM 1254 C CA . THR A 1 173 ? 1.310 -16.714 -24.083 1.00 70.31 173 THR A CA 1
ATOM 1255 C C . THR A 1 173 ? 1.427 -16.468 -25.574 1.00 70.31 173 THR A C 1
ATOM 1257 O O . THR A 1 173 ? 0.437 -16.278 -26.273 1.00 70.31 173 THR A O 1
ATOM 1260 N N . PHE A 1 174 ? 2.668 -16.364 -26.041 1.00 90.31 174 PHE A N 1
ATOM 1261 C CA . PHE A 1 174 ? 2.977 -16.447 -27.447 1.00 90.31 174 PHE A CA 1
ATOM 1262 C C . PHE A 1 174 ? 2.340 -17.744 -27.947 1.00 90.31 174 PHE A C 1
ATOM 1264 O O . PHE A 1 174 ? 2.409 -18.783 -27.292 1.00 90.31 174 PHE A O 1
ATOM 1271 N N . GLN A 1 175 ? 1.637 -17.673 -29.059 1.00 93.50 175 GLN A N 1
ATOM 1272 C CA . GLN A 1 175 ? 1.155 -18.837 -29.773 1.00 93.50 175 GLN A CA 1
ATOM 1273 C C . GLN A 1 175 ? 2.158 -19.172 -30.861 1.00 93.50 175 GLN A C 1
ATOM 1275 O O . GLN A 1 175 ? 2.953 -18.332 -31.276 1.00 93.50 175 GLN A O 1
ATOM 1280 N N . VAL A 1 176 ? 2.144 -20.416 -31.325 1.00 95.25 176 VAL A N 1
ATOM 1281 C CA . VAL A 1 176 ? 2.902 -20.804 -32.515 1.00 95.25 176 VAL A CA 1
ATOM 1282 C C . VAL A 1 176 ? 2.370 -20.009 -33.711 1.00 95.25 176 VAL A C 1
ATOM 1284 O O . VAL A 1 176 ? 1.174 -20.045 -33.988 1.00 95.25 176 VAL A O 1
ATOM 1287 N N . GLY A 1 177 ? 3.253 -19.311 -34.422 1.00 94.81 177 GLY A N 1
ATOM 1288 C CA . GLY A 1 177 ? 2.918 -18.463 -35.566 1.00 94.81 177 GLY A CA 1
ATOM 1289 C C . GLY A 1 177 ? 2.890 -16.962 -35.266 1.00 94.81 177 GLY A C 1
ATOM 1290 O O . GLY A 1 177 ? 2.746 -16.165 -36.196 1.00 94.81 177 GLY A O 1
ATOM 1291 N N . ASP A 1 178 ? 3.066 -16.564 -34.008 1.00 95.69 178 ASP A N 1
ATOM 1292 C CA . ASP A 1 178 ? 3.125 -15.158 -33.626 1.00 95.69 178 ASP A CA 1
ATOM 1293 C C . ASP A 1 178 ? 4.431 -14.506 -34.076 1.00 95.69 178 ASP A C 1
ATOM 1295 O O . ASP A 1 178 ? 5.517 -15.091 -34.009 1.00 95.69 178 ASP A O 1
ATOM 1299 N N . ARG A 1 179 ? 4.313 -13.253 -34.523 1.00 96.25 179 ARG A N 1
ATOM 1300 C CA . ARG A 1 179 ? 5.451 -12.440 -34.945 1.00 96.25 179 ARG A CA 1
ATOM 1301 C C . ARG A 1 179 ? 6.003 -11.687 -33.742 1.00 96.25 179 ARG A C 1
ATOM 1303 O O . ARG A 1 179 ? 5.310 -10.900 -33.095 1.00 96.25 179 ARG A O 1
ATOM 1310 N N . VAL A 1 180 ? 7.259 -11.961 -33.442 1.00 96.75 180 VAL A N 1
ATOM 1311 C CA . VAL A 1 180 ? 7.923 -11.548 -32.210 1.00 96.75 180 VAL A CA 1
ATOM 1312 C C . VAL A 1 180 ? 9.263 -10.920 -32.542 1.00 96.75 180 VAL A C 1
ATOM 1314 O O . VAL A 1 180 ? 9.964 -11.364 -33.448 1.00 96.75 180 VAL A O 1
ATOM 1317 N N . GLU A 1 181 ? 9.622 -9.882 -31.805 1.00 97.25 181 GLU A N 1
ATOM 1318 C CA . GLU A 1 181 ? 10.939 -9.263 -31.852 1.00 97.25 181 GLU A CA 1
ATOM 1319 C C . GLU A 1 181 ? 11.761 -9.773 -30.678 1.00 97.25 181 GLU A C 1
ATOM 1321 O O . GLU A 1 181 ? 11.296 -9.785 -29.535 1.00 97.25 181 GLU A O 1
ATOM 1326 N N . VAL A 1 182 ? 12.972 -10.230 -30.969 1.00 97.50 182 VAL A N 1
ATOM 1327 C CA . VAL A 1 182 ? 13.901 -10.719 -29.954 1.00 97.50 182 VAL A CA 1
ATOM 1328 C C . VAL A 1 182 ? 14.637 -9.529 -29.356 1.00 97.50 182 VAL A C 1
ATOM 1330 O O . VAL A 1 182 ? 15.192 -8.724 -30.091 1.00 97.50 182 VAL A O 1
ATOM 1333 N N . ASN A 1 183 ? 14.672 -9.427 -28.028 1.00 96.81 183 ASN A N 1
ATOM 1334 C CA . ASN A 1 183 ? 15.283 -8.315 -27.304 1.00 96.81 183 ASN A CA 1
ATOM 1335 C C . ASN A 1 183 ? 15.988 -8.782 -26.019 1.00 96.81 183 ASN A C 1
ATOM 1337 O O . ASN A 1 183 ? 15.675 -9.824 -25.446 1.00 96.81 183 ASN A O 1
ATOM 1341 N N . GLY A 1 184 ? 16.962 -8.004 -25.538 1.00 94.94 184 GLY A N 1
ATOM 1342 C CA . GLY A 1 184 ? 17.587 -8.234 -24.227 1.00 94.94 184 GLY A CA 1
ATOM 1343 C C . GLY A 1 184 ? 18.502 -9.464 -24.124 1.00 94.94 184 GLY A C 1
ATOM 1344 O O . GLY A 1 184 ? 18.714 -9.980 -23.027 1.00 94.94 184 GLY A O 1
ATOM 1345 N N . LEU A 1 185 ? 19.054 -9.974 -25.231 1.00 96.00 185 LEU A N 1
ATOM 1346 C CA . LEU A 1 185 ? 20.126 -10.974 -25.182 1.00 96.00 185 LEU A CA 1
ATOM 1347 C C . LEU A 1 185 ? 21.483 -10.297 -24.936 1.00 96.00 185 LEU A C 1
ATOM 1349 O O . LEU A 1 185 ? 21.893 -9.413 -25.687 1.00 96.00 185 LEU A O 1
ATOM 1353 N N . GLU A 1 186 ? 22.202 -10.735 -23.901 1.00 94.69 186 GLU A N 1
ATOM 1354 C CA . GLU A 1 186 ? 23.483 -10.129 -23.502 1.00 94.69 186 GLU A CA 1
ATOM 1355 C C . GLU A 1 186 ? 24.712 -10.767 -24.165 1.00 94.69 186 GLU A C 1
ATOM 1357 O O . GLU A 1 186 ? 25.757 -10.115 -24.265 1.00 94.69 186 GLU A O 1
ATOM 1362 N N . SER A 1 187 ? 24.595 -12.018 -24.629 1.00 96.06 187 SER A N 1
ATOM 1363 C CA . SER A 1 187 ? 25.698 -12.765 -25.246 1.00 96.06 187 SER A CA 1
ATOM 1364 C C . SER A 1 187 ? 26.131 -12.140 -26.573 1.00 96.06 187 SER A C 1
ATOM 1366 O O . SER A 1 187 ? 25.320 -11.566 -27.294 1.00 96.06 187 SER A O 1
ATOM 1368 N N . GLU A 1 188 ? 27.407 -12.275 -26.937 1.00 94.12 188 GLU A N 1
ATOM 1369 C CA . GLU A 1 188 ? 27.956 -11.670 -28.161 1.00 94.12 188 GLU A CA 1
ATOM 1370 C C . GLU A 1 188 ? 27.211 -12.118 -29.433 1.00 94.12 188 GLU A C 1
ATOM 1372 O O . GLU A 1 188 ? 26.910 -11.304 -30.307 1.00 94.12 188 GLU A O 1
ATOM 1377 N N . ALA A 1 189 ? 26.845 -13.401 -29.508 1.00 93.69 189 ALA A N 1
ATOM 1378 C CA . ALA A 1 189 ? 26.008 -13.928 -30.583 1.00 93.69 189 ALA A CA 1
ATOM 1379 C C . ALA A 1 189 ? 24.553 -13.431 -30.486 1.00 93.69 189 ALA A C 1
ATOM 1381 O O . ALA A 1 189 ? 23.954 -13.087 -31.501 1.00 93.69 189 ALA A O 1
ATOM 1382 N N . GLY A 1 190 ? 23.998 -13.343 -29.273 1.00 93.31 190 GLY A N 1
ATOM 1383 C CA . GLY A 1 190 ? 22.620 -12.913 -29.039 1.00 93.31 190 GLY A CA 1
ATOM 1384 C C . GLY A 1 190 ? 22.380 -11.433 -29.333 1.00 93.31 190 GLY A C 1
ATOM 1385 O O . GLY A 1 190 ? 21.333 -11.083 -29.862 1.00 93.31 190 GLY A O 1
ATOM 1386 N N . ARG A 1 191 ? 23.370 -10.564 -29.102 1.00 96.06 191 ARG A N 1
ATOM 1387 C CA . ARG A 1 191 ? 23.278 -9.131 -29.427 1.00 96.06 191 ARG A CA 1
ATOM 1388 C C . ARG A 1 191 ? 23.026 -8.867 -30.911 1.00 96.06 191 ARG A C 1
ATOM 1390 O O . ARG A 1 191 ? 22.391 -7.874 -31.233 1.00 96.06 191 ARG A O 1
ATOM 1397 N N . LYS A 1 192 ? 23.488 -9.751 -31.804 1.00 96.06 192 LYS A N 1
ATOM 1398 C CA . LYS A 1 192 ? 23.235 -9.653 -33.255 1.00 96.06 192 LYS A CA 1
ATOM 1399 C C . LYS A 1 192 ? 21.787 -9.988 -33.633 1.00 96.06 192 LYS A C 1
ATOM 1401 O O . LYS A 1 192 ? 21.375 -9.657 -34.743 1.00 96.06 192 LYS A O 1
ATOM 1406 N N . LEU A 1 193 ? 21.065 -10.664 -32.736 1.00 96.75 193 LEU A N 1
ATOM 1407 C CA . LEU A 1 193 ? 19.670 -11.077 -32.886 1.00 96.75 193 LEU A CA 1
ATOM 1408 C C . LEU A 1 193 ? 18.691 -10.136 -32.177 1.00 96.75 193 LEU A C 1
ATOM 1410 O O . LEU A 1 193 ? 17.497 -10.229 -32.440 1.00 96.75 193 LEU A O 1
ATOM 1414 N N . ASN A 1 194 ? 19.172 -9.254 -31.294 1.00 96.62 194 ASN A N 1
ATOM 1415 C CA . ASN A 1 194 ? 18.325 -8.214 -30.719 1.00 96.62 194 ASN A CA 1
ATOM 1416 C C . ASN A 1 194 ? 17.791 -7.307 -31.839 1.00 96.62 194 ASN A C 1
ATOM 1418 O O . ASN A 1 194 ? 18.495 -7.082 -32.824 1.00 96.62 194 ASN A O 1
ATOM 1422 N N . GLU A 1 195 ? 16.565 -6.808 -31.681 1.00 96.06 195 GLU A N 1
ATOM 1423 C CA . GLU A 1 195 ? 15.849 -5.969 -32.658 1.00 96.06 195 GLU A CA 1
ATOM 1424 C C . GLU A 1 195 ? 15.498 -6.689 -33.975 1.00 96.06 195 GLU A C 1
ATOM 1426 O O . GLU A 1 195 ? 15.025 -6.072 -34.931 1.00 96.06 195 GLU A O 1
ATOM 1431 N N . ARG A 1 196 ? 15.712 -8.010 -34.058 1.00 97.31 196 ARG A N 1
ATOM 1432 C CA . ARG A 1 196 ? 15.280 -8.811 -35.207 1.00 97.31 196 ARG A CA 1
ATOM 1433 C C . ARG A 1 196 ? 13.929 -9.453 -34.950 1.00 97.31 196 ARG A C 1
ATOM 1435 O O . ARG A 1 196 ? 13.615 -9.878 -33.838 1.00 97.31 196 ARG A O 1
ATOM 1442 N N . VAL A 1 197 ? 13.163 -9.575 -36.027 1.00 97.12 197 VAL A N 1
ATOM 1443 C CA . VAL A 1 197 ? 11.817 -10.142 -36.018 1.00 97.12 197 VAL A CA 1
ATOM 1444 C C . VAL A 1 197 ? 11.854 -11.589 -36.502 1.00 97.12 197 VAL A C 1
ATOM 1446 O O . VAL A 1 197 ? 12.541 -11.932 -37.467 1.00 97.12 197 VAL A O 1
ATOM 1449 N N . GLY A 1 198 ? 11.099 -12.444 -35.826 1.00 97.19 198 GLY A N 1
ATOM 1450 C CA . GLY A 1 198 ? 10.915 -13.839 -36.191 1.00 97.19 198 GLY A CA 1
ATOM 1451 C C . GLY A 1 198 ? 9.500 -14.320 -35.902 1.00 97.19 198 GLY A C 1
ATOM 1452 O O . GLY A 1 198 ? 8.651 -13.575 -35.408 1.00 97.19 198 GLY A O 1
ATOM 1453 N N . VAL A 1 199 ? 9.253 -15.582 -36.232 1.00 97.50 199 VAL A N 1
ATOM 1454 C CA . VAL A 1 199 ? 7.977 -16.263 -36.009 1.00 97.50 199 VAL A CA 1
ATOM 1455 C C . VAL A 1 199 ? 8.186 -17.401 -35.020 1.00 97.50 199 VAL A C 1
ATOM 1457 O O . VAL A 1 199 ? 9.105 -18.211 -35.165 1.00 97.50 199 VAL A O 1
ATOM 1460 N N . THR A 1 200 ? 7.348 -17.473 -33.993 1.00 97.25 200 THR A N 1
ATOM 1461 C CA . THR A 1 200 ? 7.373 -18.565 -33.013 1.00 97.25 200 THR A CA 1
ATOM 1462 C C . THR A 1 200 ? 6.973 -19.893 -33.663 1.00 97.25 200 THR A C 1
ATOM 1464 O O . THR A 1 200 ? 5.963 -19.989 -34.355 1.00 97.25 200 THR A O 1
ATOM 1467 N N . LYS A 1 201 ? 7.756 -20.950 -33.432 1.00 97.56 201 LYS A N 1
ATOM 1468 C CA . LYS A 1 201 ? 7.499 -22.305 -33.952 1.00 97.56 201 LYS A CA 1
ATOM 1469 C C . LYS A 1 201 ? 7.002 -23.277 -32.897 1.00 97.56 201 LYS A C 1
ATOM 1471 O O . LYS A 1 201 ? 6.044 -23.996 -33.134 1.00 97.56 201 LYS A O 1
ATOM 1476 N N . GLU A 1 202 ? 7.680 -23.345 -31.759 1.00 96.81 202 GLU A N 1
ATOM 1477 C CA . GLU A 1 202 ? 7.414 -24.368 -30.747 1.00 96.81 202 GLU A CA 1
ATOM 1478 C C . GLU A 1 202 ? 7.880 -23.889 -29.375 1.00 96.81 202 GLU A C 1
ATOM 1480 O O . GLU A 1 202 ? 8.918 -23.229 -29.263 1.00 96.81 202 GLU A O 1
ATOM 1485 N N . PHE A 1 203 ? 7.133 -24.237 -28.329 1.00 96.19 203 PHE A N 1
ATOM 1486 C CA . PHE A 1 203 ? 7.531 -23.981 -26.953 1.00 96.19 203 PHE A CA 1
ATOM 1487 C C . PHE A 1 203 ? 8.178 -25.219 -26.335 1.00 96.19 203 PHE A C 1
ATOM 1489 O O . PHE A 1 203 ? 7.539 -26.257 -26.175 1.00 96.19 203 PHE A O 1
ATOM 1496 N N . LEU A 1 204 ? 9.446 -25.097 -25.947 1.00 95.25 204 LEU A N 1
ATOM 1497 C CA . LEU A 1 204 ? 10.173 -26.146 -25.241 1.00 95.25 204 LEU A CA 1
ATOM 1498 C C . LEU A 1 204 ? 9.886 -26.029 -23.741 1.00 95.25 204 LEU A C 1
ATOM 1500 O O . LEU A 1 204 ? 10.643 -25.376 -23.013 1.00 95.25 204 LEU A O 1
ATOM 1504 N N . ALA A 1 205 ? 8.806 -26.669 -23.287 1.00 89.00 205 ALA A N 1
ATOM 1505 C CA . ALA A 1 205 ? 8.352 -26.633 -21.894 1.00 89.00 205 ALA A CA 1
ATOM 1506 C C . ALA A 1 205 ? 9.453 -27.034 -20.896 1.00 89.00 205 ALA A C 1
ATOM 1508 O O . ALA A 1 205 ? 9.634 -26.366 -19.881 1.00 89.00 205 ALA A O 1
ATOM 1509 N N . ASP A 1 206 ? 10.280 -28.027 -21.242 1.00 87.94 206 ASP A N 1
ATOM 1510 C CA . ASP A 1 206 ? 11.388 -28.499 -20.396 1.00 87.94 206 ASP A CA 1
ATOM 1511 C C . ASP A 1 206 ? 12.427 -27.412 -20.090 1.00 87.94 206 ASP A C 1
ATOM 1513 O O . ASP A 1 206 ? 13.119 -27.451 -19.073 1.00 87.94 206 ASP A O 1
ATOM 1517 N N . LYS A 1 207 ? 12.581 -26.443 -21.000 1.00 93.31 207 LYS A N 1
ATOM 1518 C CA . LYS A 1 207 ? 13.591 -25.380 -20.904 1.00 93.31 207 LYS A CA 1
ATOM 1519 C C . LYS A 1 207 ? 12.987 -24.009 -20.615 1.00 93.31 207 LYS A C 1
ATOM 1521 O O . LYS A 1 207 ? 13.758 -23.071 -20.392 1.00 93.31 207 LYS A O 1
ATOM 1526 N N . GLY A 1 208 ? 11.660 -23.871 -20.667 1.00 91.62 208 GLY A N 1
ATOM 1527 C CA . GLY A 1 208 ? 10.964 -22.585 -20.594 1.00 91.62 208 GLY A CA 1
ATOM 1528 C C . GLY A 1 208 ? 11.435 -21.607 -21.676 1.00 91.62 208 GLY A C 1
ATOM 1529 O O . GLY A 1 208 ? 11.731 -20.444 -21.386 1.00 91.62 208 GLY A O 1
ATOM 1530 N N . ARG A 1 209 ? 11.631 -22.092 -22.910 1.00 96.75 209 ARG A N 1
ATOM 1531 C CA . ARG A 1 209 ? 12.137 -21.295 -24.042 1.00 96.75 209 ARG A CA 1
ATOM 1532 C C . ARG A 1 209 ? 11.312 -21.537 -25.299 1.00 96.75 209 ARG A C 1
ATOM 1534 O O . ARG A 1 209 ? 10.961 -22.672 -25.606 1.00 96.75 209 ARG A O 1
ATOM 1541 N N . TRP A 1 210 ? 11.081 -20.475 -26.055 1.00 97.38 210 TRP A N 1
ATOM 1542 C CA . TRP A 1 210 ? 10.468 -20.513 -27.374 1.00 97.38 210 TRP A CA 1
ATOM 1543 C C . TRP A 1 210 ? 11.510 -20.725 -28.455 1.00 97.38 210 TRP A C 1
ATOM 1545 O O . TRP A 1 210 ? 12.579 -20.119 -28.440 1.00 97.38 210 TRP A O 1
ATOM 1555 N N . THR A 1 211 ? 11.169 -21.569 -29.412 1.00 97.62 211 THR A N 1
ATOM 1556 C CA . THR A 1 211 ? 11.903 -21.754 -30.653 1.00 97.62 211 THR A CA 1
ATOM 1557 C C . THR A 1 211 ? 11.341 -20.779 -31.680 1.00 97.62 211 THR A C 1
ATOM 1559 O O . THR A 1 211 ? 10.164 -20.863 -32.026 1.00 97.62 211 THR A O 1
ATOM 1562 N N . ILE A 1 212 ? 12.161 -19.840 -32.144 1.00 97.81 212 ILE A N 1
ATOM 1563 C CA . ILE A 1 212 ? 11.788 -18.774 -33.081 1.00 97.81 212 ILE A CA 1
ATOM 1564 C C . ILE A 1 212 ? 12.547 -18.996 -34.387 1.00 97.81 212 ILE A C 1
ATOM 1566 O O . ILE A 1 212 ? 13.755 -19.221 -34.362 1.00 97.81 212 ILE A O 1
ATOM 1570 N N . GLU A 1 213 ? 11.854 -18.931 -35.521 1.00 98.00 213 GLU A N 1
ATOM 1571 C CA . GLU A 1 213 ? 12.477 -18.854 -36.844 1.00 98.00 213 GLU A CA 1
ATOM 1572 C C . GLU A 1 213 ? 12.625 -17.389 -37.256 1.00 98.00 213 GLU A C 1
ATOM 1574 O O . GLU A 1 213 ? 11.634 -16.668 -37.375 1.00 98.00 213 GLU A O 1
ATOM 1579 N N . MET A 1 214 ? 13.866 -16.948 -37.458 1.00 97.75 214 MET A N 1
ATOM 1580 C CA . MET A 1 214 ? 14.176 -15.579 -37.868 1.00 97.75 214 MET A CA 1
ATOM 1581 C C . MET A 1 214 ? 13.752 -15.355 -39.323 1.00 97.75 214 MET A C 1
ATOM 1583 O O . MET A 1 214 ? 14.057 -16.170 -40.193 1.00 97.75 214 MET A O 1
ATOM 1587 N N . GLU A 1 215 ? 13.059 -14.256 -39.614 1.00 95.75 215 GLU A N 1
ATOM 1588 C CA . GLU A 1 215 ? 12.486 -14.022 -40.950 1.00 95.75 215 GLU A CA 1
ATOM 1589 C C . GLU A 1 215 ? 13.554 -13.702 -42.012 1.00 95.75 215 GLU A C 1
ATOM 1591 O O . GLU A 1 215 ? 13.391 -14.0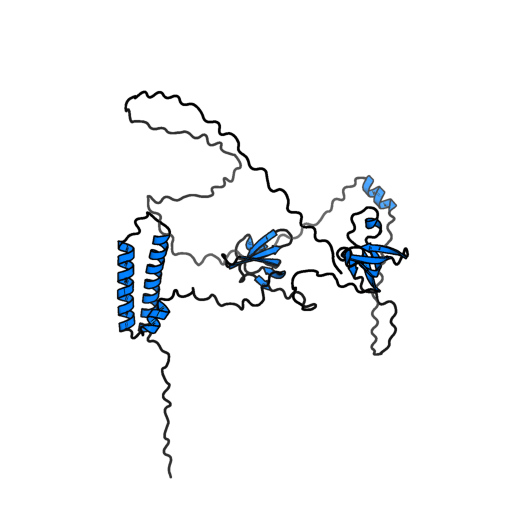15 -43.191 1.00 95.75 215 GLU A O 1
ATOM 1596 N N . ASP A 1 216 ? 14.674 -13.119 -41.589 1.00 94.44 216 ASP A N 1
ATOM 1597 C CA . ASP A 1 216 ? 15.770 -12.669 -42.442 1.00 94.44 216 ASP A CA 1
ATOM 1598 C C . ASP A 1 216 ? 16.788 -13.776 -42.757 1.00 94.44 216 ASP A C 1
ATOM 1600 O O . ASP A 1 216 ? 17.205 -13.922 -43.907 1.00 94.44 216 ASP A O 1
ATOM 1604 N N . THR A 1 217 ? 17.182 -14.571 -41.759 1.00 95.75 217 THR A N 1
ATOM 1605 C CA . THR A 1 217 ? 18.194 -15.630 -41.921 1.00 95.75 217 THR A CA 1
ATOM 1606 C C . THR A 1 217 ? 17.604 -17.033 -42.034 1.00 95.75 217 THR A C 1
ATOM 1608 O O . THR A 1 217 ? 18.316 -17.951 -42.438 1.00 95.75 217 THR A O 1
ATOM 1611 N N . LYS A 1 218 ? 16.316 -17.216 -41.697 1.00 95.19 218 LYS A N 1
ATOM 1612 C CA . LYS A 1 218 ? 15.653 -18.526 -41.524 1.00 95.19 218 LYS A CA 1
ATOM 1613 C C . LYS A 1 218 ? 16.332 -19.433 -40.494 1.00 95.19 218 LYS A C 1
ATOM 1615 O O . LYS A 1 218 ? 16.089 -20.639 -40.460 1.00 95.19 218 LYS A O 1
ATOM 1620 N N . GLU A 1 219 ? 17.195 -18.873 -39.651 1.00 96.75 219 GLU A N 1
ATOM 1621 C CA . GLU A 1 219 ? 17.818 -19.608 -38.558 1.00 96.75 219 GLU A CA 1
ATOM 1622 C C . GLU A 1 219 ? 16.809 -19.812 -37.427 1.00 96.75 219 GLU A C 1
ATOM 1624 O O . GLU A 1 219 ? 15.953 -18.966 -37.164 1.00 96.75 219 GLU A O 1
ATOM 1629 N N . VAL A 1 220 ? 16.914 -20.954 -36.750 1.00 97.44 220 VAL A N 1
ATOM 1630 C CA . VAL A 1 220 ? 16.031 -21.323 -35.644 1.00 97.44 220 VAL A CA 1
ATOM 1631 C C . VAL A 1 220 ? 16.774 -21.127 -34.324 1.00 97.44 220 VAL A C 1
ATOM 1633 O O . VAL A 1 220 ? 17.807 -21.755 -34.092 1.00 97.44 220 VAL A O 1
ATOM 1636 N N . VAL A 1 221 ? 16.253 -20.263 -33.451 1.00 97.81 221 VAL A N 1
ATOM 1637 C CA . VAL A 1 221 ? 16.905 -19.853 -32.196 1.00 97.81 221 VAL A CA 1
ATOM 1638 C C . VAL A 1 221 ? 15.985 -20.101 -31.001 1.00 97.81 221 VAL A C 1
ATOM 1640 O O . VAL A 1 221 ? 14.778 -19.905 -31.085 1.00 97.81 221 VAL A O 1
ATOM 1643 N N . SER A 1 222 ? 16.551 -20.521 -29.863 1.00 97.31 222 SER A N 1
ATOM 1644 C CA . SER A 1 222 ? 15.807 -20.749 -28.615 1.00 97.31 222 SER A CA 1
ATOM 1645 C C . SER A 1 222 ? 15.950 -19.570 -27.643 1.00 97.31 222 SER A C 1
ATOM 1647 O O . SER A 1 222 ? 17.025 -19.336 -27.081 1.00 97.31 222 SER A O 1
ATOM 1649 N N . VAL A 1 223 ? 14.862 -18.837 -27.409 1.00 97.50 223 VAL A N 1
ATOM 1650 C CA . VAL A 1 223 ? 14.827 -17.575 -26.651 1.00 97.50 223 VAL A CA 1
ATOM 1651 C C . VAL A 1 223 ? 13.851 -17.685 -25.475 1.00 97.50 223 VAL A C 1
ATOM 1653 O O . VAL A 1 223 ? 12.870 -18.420 -25.526 1.00 97.50 223 VAL A O 1
ATOM 1656 N N . ARG A 1 224 ? 14.136 -17.006 -24.357 1.00 96.00 224 ARG A N 1
ATOM 1657 C CA . ARG A 1 224 ? 13.205 -16.956 -23.216 1.00 96.00 224 ARG A CA 1
ATOM 1658 C C . ARG A 1 224 ? 12.028 -16.021 -23.529 1.00 96.00 224 ARG A C 1
ATOM 1660 O O . ARG A 1 224 ? 12.278 -14.981 -24.130 1.00 96.00 224 ARG A O 1
ATOM 1667 N N . PRO A 1 225 ? 10.806 -16.295 -23.036 1.00 94.56 225 PRO A N 1
ATOM 1668 C CA . PRO A 1 225 ? 9.663 -15.392 -23.208 1.00 94.56 225 PRO A CA 1
ATOM 1669 C C . PRO A 1 225 ? 9.929 -13.947 -22.749 1.00 94.56 225 PRO A C 1
ATOM 1671 O O . PRO A 1 225 ? 9.419 -13.010 -23.346 1.00 94.56 225 PRO A O 1
ATOM 1674 N N . SER A 1 226 ? 10.770 -13.752 -21.722 1.00 92.75 226 SER A N 1
ATOM 1675 C CA . SER A 1 226 ? 11.177 -12.426 -21.219 1.00 92.75 226 SER A CA 1
ATOM 1676 C C . SER A 1 226 ? 11.981 -11.589 -22.217 1.00 92.75 226 SER A C 1
ATOM 1678 O O . SER A 1 226 ? 12.119 -10.384 -22.045 1.00 92.75 226 SER A O 1
ATOM 1680 N N . ASN A 1 227 ? 12.547 -12.241 -23.230 1.00 95.69 227 ASN A N 1
ATOM 1681 C CA . ASN A 1 227 ? 13.443 -11.660 -24.222 1.00 95.69 227 ASN A CA 1
ATOM 1682 C C . ASN A 1 227 ? 12.736 -11.523 -25.577 1.00 95.69 227 ASN A C 1
ATOM 1684 O O . ASN A 1 227 ? 13.373 -11.547 -26.629 1.00 95.69 227 ASN A O 1
ATOM 1688 N N . MET A 1 228 ? 11.408 -11.464 -25.552 1.00 96.06 228 MET A N 1
ATOM 1689 C CA . MET A 1 228 ? 10.555 -11.410 -26.726 1.00 96.06 228 MET A CA 1
ATOM 1690 C C . MET A 1 228 ? 9.479 -10.354 -26.500 1.00 96.06 228 MET A C 1
ATOM 1692 O O . MET A 1 228 ? 8.877 -10.288 -25.428 1.00 96.06 228 MET A O 1
ATOM 1696 N N . SER A 1 229 ? 9.210 -9.550 -27.518 1.00 94.31 229 SER A N 1
ATOM 1697 C CA . SER A 1 229 ? 8.097 -8.603 -27.542 1.00 94.31 229 SER A CA 1
ATOM 1698 C C . SER A 1 229 ? 7.220 -8.871 -28.757 1.00 94.31 229 SER A C 1
ATOM 1700 O O . SER A 1 229 ? 7.722 -9.180 -29.835 1.00 94.31 229 SER A O 1
ATOM 1702 N N . PHE A 1 230 ? 5.901 -8.768 -28.594 1.00 94.81 230 PHE A N 1
ATOM 1703 C CA . PHE A 1 230 ? 4.980 -8.856 -29.723 1.00 94.81 230 PHE A CA 1
ATOM 1704 C C . PHE A 1 230 ? 5.219 -7.697 -30.684 1.00 94.81 230 PHE A C 1
ATOM 1706 O O . PHE A 1 230 ? 5.239 -6.538 -30.270 1.00 94.81 230 PHE A O 1
ATOM 1713 N N . VAL A 1 231 ? 5.350 -8.018 -31.966 1.00 93.88 231 VAL A N 1
ATOM 1714 C CA . VAL A 1 231 ? 5.313 -7.015 -33.025 1.00 93.88 231 VAL A CA 1
ATOM 1715 C C . VAL A 1 231 ? 3.915 -7.065 -33.595 1.00 93.88 231 VAL A C 1
ATOM 1717 O O . VAL A 1 231 ? 3.539 -8.051 -34.234 1.00 93.88 231 VAL A O 1
ATOM 1720 N N . GLU A 1 232 ? 3.126 -6.017 -33.352 1.00 81.88 232 GLU A N 1
ATOM 1721 C CA . GLU A 1 232 ? 1.841 -5.880 -34.027 1.00 81.88 232 GLU A CA 1
ATOM 1722 C C . GLU A 1 232 ? 2.089 -5.987 -35.527 1.00 81.88 232 GLU A C 1
ATOM 1724 O O . GLU A 1 232 ? 2.860 -5.222 -36.115 1.00 81.88 232 GLU A O 1
ATOM 1729 N N . LYS A 1 233 ? 1.480 -7.004 -36.142 1.00 72.81 233 LYS A N 1
ATOM 1730 C CA . LYS A 1 233 ? 1.585 -7.226 -37.575 1.00 72.81 233 LYS A CA 1
ATOM 1731 C C . LYS A 1 233 ? 1.032 -5.979 -38.252 1.00 72.81 233 LYS A C 1
ATOM 1733 O O . LYS A 1 233 ? -0.184 -5.810 -38.313 1.00 72.81 233 LYS A O 1
ATOM 1738 N N . ALA A 1 234 ? 1.921 -5.120 -38.755 1.00 62.47 234 ALA A N 1
ATOM 1739 C CA . ALA A 1 234 ? 1.549 -4.075 -39.691 1.00 62.47 234 ALA A CA 1
ATOM 1740 C C . ALA A 1 234 ? 0.729 -4.769 -40.779 1.00 62.47 234 ALA A C 1
ATOM 1742 O O . ALA A 1 234 ? 1.207 -5.700 -41.432 1.00 62.47 234 ALA A O 1
ATOM 1743 N N . SER A 1 235 ? -0.553 -4.430 -40.847 1.00 53.22 235 SER A N 1
ATOM 1744 C CA . SER A 1 235 ? -1.551 -5.080 -41.681 1.00 53.22 235 SER A CA 1
ATOM 1745 C C . SER A 1 235 ? -1.304 -4.737 -43.147 1.00 53.22 235 SER A C 1
ATOM 1747 O O . SER A 1 235 ? -2.059 -4.014 -43.789 1.00 53.22 235 SER A O 1
ATOM 1749 N N . GLU A 1 236 ? -0.228 -5.271 -43.708 1.00 58.28 236 GLU A N 1
ATOM 1750 C CA . GLU A 1 236 ? 0.022 -5.246 -45.136 1.00 58.28 236 GLU A CA 1
ATOM 1751 C C . GLU A 1 236 ? -0.924 -6.261 -45.799 1.00 58.28 236 GLU A C 1
ATOM 1753 O O . GLU A 1 236 ? -0.627 -7.446 -45.926 1.00 58.28 236 GLU A O 1
ATOM 1758 N N . GLY A 1 237 ? -2.119 -5.794 -46.176 1.00 55.72 237 GLY A N 1
ATOM 1759 C CA . GLY A 1 237 ? -2.884 -6.386 -47.278 1.00 55.72 237 GLY A CA 1
ATOM 1760 C C . GLY A 1 237 ? -3.950 -7.444 -46.967 1.00 55.72 237 GLY A C 1
ATOM 1761 O O . GLY A 1 237 ? -4.127 -8.345 -47.781 1.00 55.72 237 GLY A O 1
ATOM 1762 N N . SER A 1 238 ? -4.731 -7.333 -45.884 1.00 46.50 238 SER A N 1
ATOM 1763 C CA . SER A 1 238 ? -6.026 -8.044 -45.832 1.00 46.50 238 SER A CA 1
ATOM 1764 C C . SER A 1 238 ? -7.120 -7.190 -46.477 1.00 46.50 238 SER A C 1
ATOM 1766 O O . SER A 1 238 ? -7.733 -6.327 -45.850 1.00 46.50 238 SER A O 1
ATOM 1768 N N . SER A 1 239 ? -7.330 -7.408 -47.772 1.00 53.88 239 SER A N 1
ATOM 1769 C CA . SER A 1 239 ? -8.477 -6.922 -48.528 1.00 53.88 239 SER A CA 1
ATOM 1770 C C . SER A 1 239 ? -9.758 -7.625 -48.066 1.00 53.88 239 SER A C 1
ATOM 1772 O O . SER A 1 239 ? -10.012 -8.767 -48.446 1.00 53.88 239 SER A O 1
ATOM 1774 N N . SER A 1 240 ? -10.607 -6.933 -47.311 1.00 46.47 240 SER A N 1
ATOM 1775 C CA . SER A 1 240 ? -12.049 -7.180 -47.354 1.00 46.47 240 SER A CA 1
ATOM 1776 C C . SER A 1 240 ? -12.812 -5.872 -47.164 1.00 46.47 240 SER A C 1
ATOM 1778 O O . SER A 1 240 ? -12.495 -5.020 -46.342 1.00 46.47 240 SER A O 1
ATOM 1780 N N . SER A 1 241 ? -13.755 -5.695 -48.071 1.00 50.09 241 SER A N 1
ATOM 1781 C CA . SER A 1 241 ? -14.486 -4.495 -48.432 1.00 50.09 241 SER A CA 1
ATOM 1782 C C . SER A 1 241 ? -15.749 -4.296 -47.596 1.00 50.09 241 SER A C 1
ATOM 1784 O O . SER A 1 241 ? -16.580 -5.199 -47.564 1.00 50.09 241 SER A O 1
ATOM 1786 N N . SER A 1 242 ? -15.987 -3.076 -47.107 1.00 44.91 242 SER A N 1
ATOM 1787 C CA . SER A 1 242 ? -17.322 -2.457 -47.165 1.00 44.91 242 SER A CA 1
ATOM 1788 C C . SER A 1 242 ? -17.263 -0.938 -46.960 1.00 44.91 242 SER A C 1
ATOM 1790 O O . SER A 1 242 ? -16.995 -0.426 -45.878 1.00 44.91 242 SER A O 1
ATOM 1792 N N . SER A 1 243 ? -17.534 -0.267 -48.074 1.00 42.16 243 SER A N 1
ATOM 1793 C CA . SER A 1 243 ? -17.895 1.127 -48.341 1.00 42.16 243 SER A CA 1
ATOM 1794 C C . SER A 1 243 ? -18.639 1.935 -47.265 1.00 42.16 243 SER A C 1
ATOM 1796 O O . SER A 1 243 ? -19.699 1.530 -46.793 1.00 42.16 243 SER A O 1
ATOM 1798 N N . SER A 1 244 ? -18.181 3.171 -47.051 1.00 40.97 244 SER A N 1
ATOM 1799 C CA . SER A 1 244 ? -18.886 4.460 -47.278 1.00 40.97 244 SER A CA 1
ATOM 1800 C C . SER A 1 244 ? -18.222 5.510 -46.371 1.00 40.97 244 SER A C 1
ATOM 1802 O O . SER A 1 244 ? -17.959 5.241 -45.211 1.00 40.97 244 SER A O 1
ATOM 1804 N N . GLY A 1 245 ? -17.820 6.707 -46.774 1.00 41.47 245 GLY A N 1
ATOM 1805 C CA . GLY A 1 245 ? -18.033 7.480 -47.982 1.00 41.47 245 GLY A CA 1
ATOM 1806 C C . GLY A 1 245 ? -18.125 8.935 -47.530 1.00 41.47 245 GLY A C 1
ATOM 1807 O O . GLY A 1 245 ? -19.190 9.337 -47.095 1.00 41.47 245 GLY A O 1
ATOM 1808 N N . SER A 1 246 ? -17.022 9.690 -47.582 1.00 40.34 246 SER A N 1
ATOM 1809 C CA . SER A 1 246 ? -17.032 11.155 -47.754 1.00 40.34 246 SER A CA 1
ATOM 1810 C C . SER A 1 246 ? -15.612 11.722 -47.724 1.00 40.34 246 SER A C 1
ATOM 1812 O O . SER A 1 246 ? -14.991 11.875 -46.672 1.00 40.34 246 SER A O 1
ATOM 1814 N N . GLU A 1 247 ? -15.135 12.039 -48.923 1.00 48.12 247 GLU A N 1
ATOM 1815 C CA . GLU A 1 247 ? -14.287 13.181 -49.261 1.00 48.12 247 GLU A CA 1
ATOM 1816 C C . GLU A 1 247 ? -14.176 14.282 -48.192 1.00 48.12 247 GLU A C 1
ATOM 1818 O O . GLU A 1 247 ? -15.146 14.977 -47.887 1.00 48.12 247 GLU A O 1
ATOM 1823 N N . LYS A 1 248 ? -12.940 14.570 -47.766 1.00 43.72 248 LYS A N 1
ATOM 1824 C CA . LYS A 1 248 ? -12.412 15.936 -47.876 1.00 43.72 248 LYS A CA 1
ATOM 1825 C C . LYS A 1 248 ? -10.888 15.965 -47.849 1.00 43.72 248 LYS A C 1
ATOM 1827 O O . LYS A 1 248 ? -10.226 15.728 -46.846 1.00 43.72 248 LYS A O 1
ATOM 1832 N N . GLU A 1 249 ? -10.373 16.293 -49.021 1.00 46.78 249 GLU A N 1
ATOM 1833 C CA . GLU A 1 249 ? -9.005 16.631 -49.364 1.00 46.78 249 GLU A CA 1
ATOM 1834 C C . GLU A 1 249 ? -8.502 17.840 -48.549 1.00 46.78 249 GLU A C 1
ATOM 1836 O O . GLU A 1 249 ? -9.011 18.949 -48.701 1.00 46.78 249 GLU A O 1
ATOM 1841 N N . GLN A 1 250 ? -7.467 17.660 -47.719 1.00 42.88 250 GLN A N 1
ATOM 1842 C CA . GLN A 1 250 ? -6.594 18.756 -47.278 1.00 42.88 250 GLN A CA 1
ATOM 1843 C C . GLN A 1 250 ? -5.128 18.300 -47.243 1.00 42.88 250 GLN A C 1
ATOM 1845 O O . GLN A 1 250 ? -4.717 17.445 -46.464 1.00 42.88 250 GLN A O 1
ATOM 1850 N N . LYS A 1 251 ? -4.333 18.897 -48.137 1.00 49.97 251 LYS A N 1
ATOM 1851 C CA . LYS A 1 251 ? -2.892 18.683 -48.334 1.00 49.97 251 LYS A CA 1
ATOM 1852 C C . LYS A 1 251 ? -2.063 19.239 -47.162 1.00 49.97 251 LYS A C 1
ATOM 1854 O O . LYS A 1 251 ? -2.168 20.439 -46.893 1.00 49.97 251 LYS A O 1
ATOM 1859 N N . PRO A 1 252 ? -1.122 18.481 -46.566 1.00 48.25 252 PRO A N 1
ATOM 1860 C CA . PRO A 1 252 ? -0.059 19.068 -45.759 1.00 48.25 252 PRO A CA 1
ATOM 1861 C C . PRO A 1 252 ? 1.159 19.461 -46.612 1.00 48.25 252 PRO A C 1
ATOM 1863 O O . PRO A 1 252 ? 1.659 18.726 -47.465 1.00 48.25 252 PRO A O 1
ATOM 1866 N N . LYS A 1 253 ? 1.628 20.685 -46.366 1.00 51.31 253 LYS A N 1
ATOM 1867 C CA . LYS A 1 253 ? 2.730 21.373 -47.045 1.00 51.31 253 LYS A CA 1
ATOM 1868 C C . LYS A 1 253 ? 4.074 20.666 -46.807 1.00 51.31 253 LYS A C 1
ATOM 1870 O O . LYS A 1 253 ? 4.531 20.555 -45.672 1.00 51.31 253 LYS A O 1
ATOM 1875 N N . LYS A 1 254 ? 4.751 20.288 -47.899 1.00 45.34 254 LYS A N 1
ATOM 1876 C CA . LYS A 1 254 ? 6.168 19.881 -47.939 1.00 45.34 254 LYS A CA 1
ATOM 1877 C C . LYS A 1 254 ? 7.056 20.972 -47.322 1.00 45.34 254 LYS A C 1
ATOM 1879 O O . LYS A 1 254 ? 7.243 22.028 -47.925 1.00 45.34 254 LYS A O 1
ATOM 1884 N N . ARG A 1 255 ? 7.659 20.715 -46.156 1.00 50.78 255 ARG A N 1
ATOM 1885 C CA . ARG A 1 255 ? 8.798 21.501 -45.653 1.00 50.78 255 ARG A CA 1
ATOM 1886 C C . ARG A 1 255 ? 10.088 20.886 -46.195 1.00 50.78 255 ARG A C 1
ATOM 1888 O O . ARG A 1 255 ? 10.534 19.844 -45.731 1.00 50.78 255 ARG A O 1
ATOM 1895 N N . LYS A 1 256 ? 10.660 21.555 -47.198 1.00 48.22 256 LYS A N 1
ATOM 1896 C CA . LYS A 1 256 ? 12.030 21.374 -47.702 1.00 48.22 256 LYS A CA 1
ATOM 1897 C C . LYS A 1 256 ? 13.002 21.504 -46.515 1.00 48.22 256 LYS A C 1
ATOM 1899 O O . LYS A 1 256 ? 13.152 22.600 -45.982 1.00 48.22 256 LYS A O 1
ATOM 1904 N N . ARG A 1 257 ? 13.635 20.409 -46.080 1.00 51.28 257 ARG A N 1
ATOM 1905 C CA . ARG A 1 257 ? 14.862 20.476 -45.270 1.00 51.28 257 ARG A CA 1
ATOM 1906 C C . ARG A 1 257 ? 16.025 20.501 -46.255 1.00 51.28 257 ARG A C 1
ATOM 1908 O O . ARG A 1 257 ? 16.192 19.573 -47.038 1.00 51.28 257 ARG A O 1
ATOM 1915 N N . SER A 1 258 ? 16.739 21.618 -46.272 1.00 53.06 258 SER A N 1
ATOM 1916 C CA . SER A 1 258 ? 17.993 21.801 -46.992 1.00 53.06 258 SER A CA 1
ATOM 1917 C C . SER A 1 258 ? 19.046 20.855 -46.419 1.00 53.06 258 SER A C 1
ATOM 1919 O O . SER A 1 258 ? 19.294 20.861 -45.214 1.00 53.06 258 SER A O 1
ATOM 1921 N N . SER A 1 259 ? 19.638 20.043 -47.287 1.00 47.44 259 SER A N 1
ATOM 1922 C CA . SER A 1 259 ? 20.822 19.233 -47.025 1.00 47.44 259 SER A CA 1
ATOM 1923 C C . SER A 1 259 ? 22.024 20.154 -46.816 1.00 47.44 259 SER A C 1
ATOM 1925 O O . SER A 1 259 ? 22.570 20.687 -47.781 1.00 47.44 259 SER A O 1
ATOM 1927 N N . ALA A 1 260 ? 22.401 20.380 -45.560 1.00 54.16 260 ALA A N 1
ATOM 1928 C CA . ALA A 1 260 ? 23.718 20.906 -45.232 1.00 54.16 260 ALA A CA 1
ATOM 1929 C C . ALA A 1 260 ? 24.730 19.760 -45.370 1.00 54.16 260 ALA A C 1
ATOM 1931 O O . ALA A 1 260 ? 24.493 18.664 -44.856 1.00 54.16 260 ALA A O 1
ATOM 1932 N N . ASN A 1 261 ? 25.808 20.006 -46.112 1.00 64.06 261 ASN A N 1
ATOM 1933 C CA . ASN A 1 261 ? 26.891 19.051 -46.312 1.00 64.06 261 ASN A CA 1
ATOM 1934 C C . ASN A 1 261 ? 27.544 18.710 -44.959 1.00 64.06 261 ASN A C 1
ATOM 1936 O O . ASN A 1 261 ? 27.877 19.624 -44.204 1.00 64.06 261 ASN A O 1
ATOM 1940 N N . PRO A 1 262 ? 27.765 17.422 -44.643 1.00 66.56 262 PRO A N 1
ATOM 1941 C CA . PRO A 1 262 ? 28.347 17.004 -43.366 1.00 66.56 262 PRO A CA 1
ATOM 1942 C C . PRO A 1 262 ? 29.814 17.432 -43.191 1.00 66.56 262 PRO A C 1
ATOM 1944 O O . PRO A 1 262 ? 30.313 17.461 -42.069 1.00 66.56 262 PRO A O 1
ATOM 1947 N N . GLU A 1 263 ? 30.497 17.795 -44.277 1.00 65.38 263 GLU A N 1
ATOM 1948 C CA . GLU A 1 263 ? 31.918 18.153 -44.261 1.00 65.38 263 GLU A CA 1
ATOM 1949 C C . GLU A 1 263 ? 32.172 19.561 -43.685 1.00 65.38 263 GLU A C 1
ATOM 1951 O O . GLU A 1 263 ? 33.145 19.775 -42.967 1.00 65.38 263 GLU A O 1
ATOM 1956 N N . GLU A 1 264 ? 31.235 20.499 -43.866 1.00 64.81 264 GLU A N 1
ATOM 1957 C CA . GLU A 1 264 ? 31.365 21.878 -43.363 1.00 64.81 264 GLU A CA 1
ATOM 1958 C C . GLU A 1 264 ? 31.136 21.969 -41.836 1.00 64.81 264 GLU A C 1
ATOM 1960 O O . GLU A 1 264 ? 31.693 22.826 -41.149 1.00 64.81 264 GLU A O 1
ATOM 1965 N N . ALA A 1 265 ? 30.368 21.030 -41.267 1.00 61.75 265 ALA A N 1
ATOM 1966 C CA . ALA A 1 265 ? 30.099 20.965 -39.828 1.00 61.75 265 ALA A CA 1
ATOM 1967 C C . ALA A 1 265 ? 31.316 20.492 -39.007 1.00 61.75 265 ALA A C 1
ATOM 1969 O O . ALA A 1 265 ? 31.482 20.898 -37.855 1.00 61.75 265 ALA A O 1
ATOM 1970 N N . LEU A 1 266 ? 32.183 19.665 -39.598 1.00 68.25 266 LEU A N 1
ATOM 1971 C CA . LEU A 1 266 ? 33.414 19.193 -38.958 1.00 68.25 266 LEU A CA 1
ATOM 1972 C C . LEU A 1 266 ? 34.487 20.288 -38.933 1.00 68.25 266 LEU A C 1
ATOM 1974 O O . LEU A 1 266 ? 35.171 20.452 -37.922 1.00 68.25 266 LEU A O 1
ATOM 1978 N N . GLU A 1 267 ? 34.571 21.108 -39.982 1.00 70.38 267 GLU A N 1
ATOM 1979 C CA . GLU A 1 267 ? 35.508 22.235 -40.021 1.00 70.38 267 GLU A CA 1
ATOM 1980 C C . GLU A 1 267 ? 35.144 23.332 -38.999 1.00 70.38 267 GLU A C 1
ATOM 1982 O O . GLU A 1 267 ? 36.026 23.924 -38.370 1.00 70.38 267 GLU A O 1
ATOM 1987 N N . ALA A 1 268 ? 33.847 23.542 -38.746 1.00 63.19 268 ALA A N 1
ATOM 1988 C CA . ALA A 1 268 ? 33.363 24.472 -37.725 1.00 63.19 268 ALA A CA 1
ATOM 1989 C C . ALA A 1 268 ? 33.662 24.011 -36.280 1.00 63.19 268 ALA A C 1
ATOM 1991 O O . ALA A 1 268 ? 33.904 24.850 -35.411 1.00 63.19 268 ALA A O 1
ATOM 1992 N N . MET A 1 269 ? 33.709 22.698 -36.005 1.00 61.84 269 MET A N 1
ATOM 1993 C CA . MET A 1 269 ? 34.097 22.180 -34.680 1.00 61.84 269 MET A CA 1
ATOM 1994 C C . MET A 1 269 ? 35.600 22.312 -34.403 1.00 61.84 269 MET A C 1
ATOM 1996 O O . MET A 1 269 ? 35.989 22.529 -33.255 1.00 61.84 269 MET A O 1
ATOM 2000 N N . LEU A 1 270 ? 36.449 22.222 -35.432 1.00 71.00 270 LEU A N 1
ATOM 2001 C CA . LEU A 1 270 ? 37.905 22.336 -35.278 1.00 71.00 270 LEU A CA 1
ATOM 2002 C C . LEU A 1 270 ? 38.403 23.785 -35.157 1.00 71.00 270 LEU A C 1
ATOM 2004 O O . LEU A 1 270 ? 39.460 24.011 -34.571 1.00 71.00 270 LEU A O 1
ATOM 2008 N N . LYS A 1 271 ? 37.640 24.778 -35.632 1.00 68.38 271 LYS A N 1
ATOM 2009 C CA . LYS A 1 271 ? 38.016 26.205 -35.553 1.00 68.38 271 LYS A CA 1
ATOM 2010 C C . LYS A 1 271 ? 37.760 26.881 -34.198 1.00 68.38 271 LYS A C 1
ATOM 2012 O O . LYS A 1 271 ? 38.064 28.059 -34.049 1.00 68.38 271 LYS A O 1
ATOM 2017 N N . GLY A 1 272 ? 37.279 26.156 -33.182 1.00 52.06 272 GLY A N 1
ATOM 2018 C CA . GLY A 1 272 ? 37.274 26.640 -31.792 1.00 52.06 272 GLY A CA 1
ATOM 2019 C C . GLY A 1 272 ? 36.436 27.903 -31.547 1.00 52.06 272 GLY A C 1
ATOM 2020 O O . GLY A 1 272 ? 36.658 28.618 -30.565 1.00 52.06 272 GLY A O 1
ATOM 2021 N N . GLU A 1 273 ? 35.470 28.192 -32.418 1.00 50.94 273 GLU A N 1
ATOM 2022 C CA . GLU A 1 273 ? 34.651 29.393 -32.328 1.00 50.94 273 GLU A CA 1
ATOM 2023 C C . GLU A 1 273 ? 33.513 29.160 -31.324 1.00 50.94 273 GLU A C 1
ATOM 2025 O O . GLU A 1 273 ? 32.494 28.526 -31.600 1.00 50.94 273 GLU A O 1
ATOM 2030 N N . ARG A 1 274 ? 33.714 29.632 -30.087 1.00 47.84 274 ARG A N 1
ATOM 2031 C CA . ARG A 1 274 ? 32.677 29.613 -29.049 1.00 47.84 274 ARG A CA 1
ATOM 2032 C C . ARG A 1 274 ? 31.509 30.492 -29.489 1.00 47.84 274 ARG A C 1
ATOM 2034 O O . ARG A 1 274 ? 31.559 31.713 -29.349 1.00 47.84 274 ARG A O 1
ATOM 2041 N N . VAL A 1 275 ? 30.435 29.852 -29.945 1.00 47.41 275 VAL A N 1
ATOM 2042 C CA . VAL A 1 275 ? 29.126 30.474 -30.158 1.00 47.41 275 VAL A CA 1
ATOM 2043 C C . VAL A 1 275 ? 28.642 31.050 -28.825 1.00 47.41 275 VAL A C 1
ATOM 2045 O O . VAL A 1 275 ? 28.175 30.334 -27.939 1.00 47.41 275 VAL A O 1
ATOM 2048 N N . ARG A 1 276 ? 28.785 32.368 -28.658 1.00 48.09 276 ARG A N 1
ATOM 2049 C CA . ARG A 1 276 ? 28.143 33.124 -27.581 1.00 48.09 276 ARG A CA 1
ATOM 2050 C C . ARG A 1 276 ? 26.652 33.185 -27.891 1.00 48.09 276 ARG A C 1
ATOM 2052 O O . ARG A 1 276 ? 26.213 33.938 -28.752 1.00 48.09 276 ARG A O 1
ATOM 2059 N N . SER A 1 277 ? 25.867 32.362 -27.208 1.00 49.53 277 SER A N 1
ATOM 2060 C CA . SER A 1 277 ? 24.413 32.447 -27.248 1.00 49.53 277 SER A CA 1
ATOM 2061 C C . SER A 1 277 ? 23.943 33.633 -26.403 1.00 49.53 277 SER A C 1
ATOM 2063 O O . SER A 1 277 ? 23.700 33.501 -25.203 1.00 49.53 277 SER A O 1
ATOM 2065 N N . ASP A 1 278 ? 23.797 34.793 -27.041 1.00 49.69 278 ASP A N 1
ATOM 2066 C CA . ASP A 1 278 ? 23.049 35.928 -26.510 1.00 49.69 278 ASP A CA 1
ATOM 2067 C C . ASP A 1 278 ? 21.559 35.571 -26.432 1.00 49.69 278 ASP A C 1
ATOM 2069 O O . ASP A 1 278 ? 20.818 35.647 -27.415 1.00 49.69 278 ASP A O 1
ATOM 2073 N N . LYS A 1 279 ? 21.084 35.192 -25.240 1.00 48.56 279 LYS A N 1
ATOM 2074 C CA . LYS A 1 279 ? 19.647 35.093 -24.957 1.00 48.56 279 LYS A CA 1
ATOM 2075 C C . LYS A 1 279 ? 19.237 36.061 -23.851 1.00 48.56 279 LYS A C 1
ATOM 2077 O O . LYS A 1 279 ? 19.119 35.725 -22.684 1.00 48.56 279 LYS A O 1
ATOM 2082 N N . LYS A 1 280 ? 18.974 37.284 -24.315 1.00 47.12 280 LYS A N 1
ATOM 2083 C CA . LYS A 1 280 ? 17.722 38.027 -24.105 1.00 47.12 280 LYS A CA 1
ATOM 2084 C C . LYS A 1 280 ? 17.278 38.233 -22.647 1.00 47.12 280 LYS A C 1
ATOM 2086 O O . LYS A 1 280 ? 16.447 37.508 -22.113 1.00 47.12 280 LYS A O 1
ATOM 2091 N N . LYS A 1 281 ? 17.719 39.369 -22.098 1.00 50.38 281 LYS A N 1
ATOM 2092 C CA . LYS A 1 281 ? 17.020 40.150 -21.064 1.00 50.38 281 LYS A CA 1
ATOM 2093 C C . LYS A 1 281 ? 15.613 40.563 -21.544 1.00 50.38 281 LYS A C 1
ATOM 2095 O O . LYS A 1 281 ? 15.490 41.354 -22.478 1.00 50.38 281 LYS A O 1
ATOM 2100 N N . LYS A 1 282 ? 14.570 40.040 -20.898 1.00 48.06 282 LYS A N 1
ATOM 2101 C CA . LYS A 1 282 ? 13.175 40.542 -20.795 1.00 48.06 282 LYS A CA 1
ATOM 2102 C C . LYS A 1 282 ? 12.470 39.512 -19.897 1.00 48.06 282 LYS A C 1
ATOM 2104 O O . LYS A 1 282 ? 12.530 38.342 -20.234 1.00 48.06 282 LYS A O 1
ATOM 2109 N N . SER A 1 283 ? 11.872 39.792 -18.749 1.00 45.88 283 SER A N 1
ATOM 2110 C CA . SER A 1 283 ? 11.186 40.982 -18.256 1.00 45.88 283 SER A CA 1
ATOM 2111 C C . SER A 1 283 ? 11.121 40.896 -16.727 1.00 45.88 283 SER A C 1
ATOM 2113 O O . SER A 1 283 ? 10.572 39.941 -16.188 1.00 45.88 283 SER A O 1
ATOM 2115 N N . ALA A 1 284 ? 11.665 41.900 -16.042 1.00 48.88 284 ALA A N 1
ATOM 2116 C CA . ALA A 1 284 ? 11.374 42.176 -14.642 1.00 48.88 284 ALA A CA 1
ATOM 2117 C C . ALA A 1 284 ? 10.259 43.226 -14.603 1.00 48.88 284 ALA A C 1
ATOM 2119 O O . ALA A 1 284 ? 10.495 44.376 -14.972 1.00 48.88 284 ALA A O 1
ATOM 2120 N N . ARG A 1 285 ? 9.047 42.800 -14.243 1.00 50.41 285 ARG A N 1
ATOM 2121 C CA . ARG A 1 285 ? 7.926 43.599 -13.721 1.00 50.41 285 ARG A CA 1
ATOM 2122 C C . ARG A 1 285 ? 6.764 42.629 -13.537 1.00 50.41 285 ARG A C 1
ATOM 2124 O O . ARG A 1 285 ? 6.200 42.211 -14.534 1.00 50.41 285 ARG A O 1
ATOM 2131 N N . ASP A 1 286 ? 6.582 42.184 -12.295 1.00 46.00 286 ASP A N 1
ATOM 2132 C CA . ASP A 1 286 ? 5.310 41.797 -11.651 1.00 46.00 286 ASP A CA 1
ATOM 2133 C C . ASP A 1 286 ? 5.622 41.008 -10.368 1.00 46.00 286 ASP A C 1
ATOM 2135 O O . ASP A 1 286 ? 5.308 39.835 -10.206 1.00 46.00 286 ASP A O 1
ATOM 2139 N N . ALA A 1 287 ? 6.309 41.682 -9.443 1.00 41.56 287 ALA A N 1
ATOM 2140 C CA . ALA A 1 287 ? 6.475 41.244 -8.063 1.00 41.56 287 ALA A CA 1
ATOM 2141 C C . ALA A 1 287 ? 6.073 42.423 -7.173 1.00 41.56 287 ALA A C 1
ATOM 2143 O O . ALA A 1 287 ? 6.900 43.253 -6.804 1.00 41.56 287 ALA A O 1
ATOM 2144 N N . GLY A 1 288 ? 4.771 42.559 -6.932 1.00 43.88 288 GLY A N 1
ATOM 2145 C CA . GLY A 1 288 ? 4.237 43.671 -6.153 1.00 43.88 288 GLY A CA 1
ATOM 2146 C C . GLY A 1 288 ? 2.719 43.674 -6.048 1.00 43.88 288 GLY A C 1
ATOM 2147 O O . GLY A 1 288 ? 2.120 44.663 -6.442 1.00 43.88 288 GLY A O 1
ATOM 2148 N N . ALA A 1 289 ? 2.103 42.588 -5.558 1.00 41.44 289 ALA A N 1
ATOM 2149 C CA . ALA A 1 289 ? 0.693 42.583 -5.125 1.00 41.44 289 ALA A CA 1
ATOM 2150 C C . ALA A 1 289 ? 0.277 41.299 -4.359 1.00 41.44 289 ALA A C 1
ATOM 2152 O O . ALA A 1 289 ? -0.751 40.710 -4.671 1.00 41.44 289 ALA A O 1
ATOM 2153 N N . ALA A 1 290 ? 1.052 40.820 -3.374 1.00 38.25 290 ALA A N 1
ATOM 2154 C CA . ALA A 1 290 ? 0.634 39.654 -2.569 1.00 38.25 290 ALA A CA 1
ATOM 2155 C C . ALA A 1 290 ? 1.172 39.651 -1.121 1.00 38.25 290 ALA A C 1
ATOM 2157 O O . ALA A 1 290 ? 1.493 38.600 -0.581 1.00 38.25 290 ALA A O 1
ATOM 2158 N N . ALA A 1 291 ? 1.299 40.823 -0.488 1.00 39.78 291 ALA A N 1
ATOM 2159 C CA . ALA A 1 291 ? 1.853 40.952 0.869 1.00 39.78 291 ALA A CA 1
ATOM 2160 C C . ALA A 1 291 ? 0.988 41.814 1.813 1.00 39.78 291 ALA A C 1
ATOM 2162 O O . ALA A 1 291 ? 1.525 42.573 2.611 1.00 39.78 291 ALA A O 1
ATOM 2163 N N . ALA A 1 292 ? -0.347 41.735 1.719 1.00 39.19 292 ALA A N 1
ATOM 2164 C CA . ALA A 1 292 ? -1.238 42.577 2.536 1.00 39.19 292 ALA A CA 1
ATOM 2165 C C . ALA A 1 292 ? -2.449 41.867 3.182 1.00 39.19 292 ALA A C 1
ATOM 2167 O O . ALA A 1 292 ? -3.319 42.552 3.705 1.00 39.19 292 ALA A O 1
ATOM 2168 N N . TRP A 1 293 ? -2.533 40.529 3.186 1.00 42.03 293 TRP A N 1
ATOM 2169 C CA . TRP A 1 293 ? -3.710 39.799 3.714 1.00 42.03 293 TRP A CA 1
ATOM 2170 C C . TRP A 1 293 ? -3.418 38.805 4.856 1.00 42.03 293 TRP A C 1
ATOM 2172 O O . TRP A 1 293 ? -4.240 37.946 5.147 1.00 42.03 293 TRP A O 1
ATOM 2182 N N . ALA A 1 294 ? -2.273 38.924 5.538 1.00 40.97 294 ALA A N 1
ATOM 2183 C CA . ALA A 1 294 ? -1.879 38.002 6.615 1.00 40.97 294 ALA A CA 1
ATOM 2184 C C . ALA A 1 294 ? -1.490 38.711 7.929 1.00 40.97 294 ALA A C 1
ATOM 2186 O O . ALA A 1 294 ? -0.551 38.296 8.598 1.00 40.97 294 ALA A O 1
ATOM 2187 N N . ALA A 1 295 ? -2.182 39.795 8.296 1.00 41.69 295 ALA A N 1
ATOM 2188 C CA . ALA A 1 295 ? -1.884 40.560 9.516 1.00 41.69 295 ALA A CA 1
ATOM 2189 C C . ALA A 1 295 ? -3.060 40.664 10.505 1.00 41.69 295 ALA A C 1
ATOM 2191 O O . ALA A 1 295 ? -3.074 41.567 11.336 1.00 41.69 295 ALA A O 1
ATOM 2192 N N . GLN A 1 296 ? -4.060 39.777 10.439 1.00 47.31 296 GLN A N 1
ATOM 2193 C CA . GLN A 1 296 ? -5.216 39.883 11.335 1.00 47.31 296 GLN A CA 1
ATOM 2194 C C . GLN A 1 296 ? -5.823 38.526 11.710 1.00 47.31 296 GLN A C 1
ATOM 2196 O O . GLN A 1 296 ? -6.962 38.242 11.370 1.00 47.31 296 GLN A O 1
ATOM 2201 N N . ALA A 1 297 ? -5.044 37.681 12.390 1.00 46.34 297 ALA A N 1
ATOM 2202 C CA . ALA A 1 297 ? -5.537 36.631 13.292 1.00 46.34 297 ALA A CA 1
ATOM 2203 C C . ALA A 1 297 ? -4.336 35.898 13.907 1.00 46.34 297 ALA A C 1
ATOM 2205 O O . ALA A 1 297 ? -3.779 35.029 13.255 1.00 46.34 297 ALA A O 1
ATOM 2206 N N . HIS A 1 298 ? -3.901 36.301 15.104 1.00 42.88 298 HIS A N 1
ATOM 2207 C CA . HIS A 1 298 ? -3.285 35.469 16.155 1.00 42.88 298 HIS A CA 1
ATOM 2208 C C . HIS A 1 298 ? -2.749 36.408 17.246 1.00 42.88 298 HIS A C 1
ATOM 2210 O O . HIS A 1 298 ? -1.550 36.618 17.402 1.00 42.88 298 HIS A O 1
ATOM 2216 N N . GLU A 1 299 ? -3.673 37.012 17.989 1.00 42.22 299 GLU A N 1
ATOM 2217 C CA . GLU A 1 299 ? -3.375 37.766 19.206 1.00 42.22 299 GLU A CA 1
ATOM 2218 C C . GLU A 1 299 ? -4.219 37.183 20.343 1.00 42.22 299 GLU A C 1
ATOM 2220 O O . GLU A 1 299 ? -5.237 37.738 20.734 1.00 42.22 299 GLU A O 1
ATOM 2225 N N . ALA A 1 300 ? -3.840 35.982 20.781 1.00 47.84 300 ALA A N 1
ATOM 2226 C CA . ALA A 1 300 ? -4.236 35.369 22.050 1.00 47.84 300 ALA A CA 1
ATOM 2227 C C . ALA A 1 300 ? -3.453 34.055 22.201 1.00 47.84 300 ALA A C 1
ATOM 2229 O O . ALA A 1 300 ? -3.903 33.045 21.678 1.00 47.84 300 ALA A O 1
ATOM 2230 N N . ASP A 1 301 ? -2.235 34.120 22.758 1.00 48.53 301 ASP A N 1
ATOM 2231 C CA . ASP A 1 301 ? -1.698 33.210 23.805 1.00 48.53 301 ASP A CA 1
ATOM 2232 C C . ASP A 1 301 ? -0.165 33.337 24.000 1.00 48.53 301 ASP A C 1
ATOM 2234 O O . ASP A 1 301 ? 0.562 32.357 24.142 1.00 48.53 301 ASP A O 1
ATOM 2238 N N . ASN A 1 302 ? 0.379 34.560 24.029 1.00 48.75 302 ASN A N 1
ATOM 2239 C CA . ASN A 1 302 ? 1.745 34.758 24.529 1.00 48.75 302 ASN A CA 1
ATOM 2240 C C . ASN A 1 302 ? 1.701 34.931 26.049 1.00 48.75 302 ASN A C 1
ATOM 2242 O O . ASN A 1 302 ? 1.722 36.047 26.573 1.00 48.75 302 ASN A O 1
ATOM 2246 N N . GLY A 1 303 ? 1.618 33.804 26.757 1.00 61.88 303 GLY A N 1
ATOM 2247 C CA . GLY A 1 303 ? 1.882 33.752 28.189 1.00 61.88 303 GLY A CA 1
ATOM 2248 C C . GLY A 1 303 ? 3.289 34.280 28.471 1.00 61.88 303 GLY A C 1
ATOM 2249 O O . GLY A 1 303 ? 4.275 33.757 27.958 1.00 61.88 303 GLY A O 1
ATOM 2250 N N . ALA A 1 304 ? 3.382 35.350 29.258 1.00 67.81 304 ALA A N 1
ATOM 2251 C CA . ALA A 1 304 ? 4.653 35.926 29.674 1.00 67.81 304 ALA A CA 1
ATOM 2252 C C . ALA A 1 304 ? 5.487 34.877 30.432 1.00 67.81 304 ALA A C 1
ATOM 2254 O O . ALA A 1 304 ? 5.090 34.432 31.511 1.00 67.81 304 ALA A O 1
ATOM 2255 N N . LEU A 1 305 ? 6.635 34.496 29.863 1.00 74.31 305 LEU A N 1
ATOM 2256 C CA . LEU A 1 305 ? 7.615 33.612 30.499 1.00 74.31 305 LEU A CA 1
ATOM 2257 C C . LEU A 1 305 ? 8.046 34.202 31.846 1.00 74.31 305 LEU A C 1
ATOM 2259 O O . LEU A 1 305 ? 8.339 35.399 31.945 1.00 74.31 305 LEU A O 1
ATOM 2263 N N . LYS A 1 306 ? 8.068 33.374 32.893 1.00 80.44 306 LYS A N 1
ATOM 2264 C CA . LYS A 1 306 ? 8.429 33.824 34.241 1.00 80.44 306 LYS A CA 1
ATOM 2265 C C . LYS A 1 306 ? 9.937 33.669 34.467 1.00 80.44 306 LYS A C 1
ATOM 2267 O O . LYS A 1 306 ? 10.562 32.779 33.890 1.00 80.44 306 LYS A O 1
ATOM 2272 N N . PRO A 1 307 ? 10.551 34.501 35.331 1.00 68.94 307 PRO A N 1
ATOM 2273 C CA . PRO A 1 307 ? 11.943 34.311 35.727 1.00 68.94 307 PRO A CA 1
ATOM 2274 C C . PRO A 1 307 ? 12.134 32.915 36.339 1.00 68.94 307 PRO A C 1
ATOM 2276 O O . PRO A 1 307 ? 11.584 32.633 37.402 1.00 68.94 307 PRO A O 1
ATOM 2279 N N . GLY A 1 308 ? 12.890 32.051 35.657 1.00 78.38 308 GLY A N 1
ATOM 2280 C CA . GLY A 1 308 ? 13.129 30.659 36.059 1.00 78.38 308 GLY A CA 1
ATOM 2281 C C . GLY A 1 308 ? 12.749 29.613 35.008 1.00 78.38 308 GLY A C 1
ATOM 2282 O O . GLY A 1 308 ? 13.185 28.472 35.135 1.00 78.38 308 GLY A O 1
ATOM 2283 N N . ASP A 1 309 ? 12.007 29.988 33.961 1.00 77.62 309 ASP A N 1
ATOM 2284 C CA . ASP A 1 309 ? 11.681 29.065 32.870 1.00 77.62 309 ASP A CA 1
ATOM 2285 C C . ASP A 1 309 ? 12.930 28.735 32.035 1.00 77.62 309 ASP A C 1
ATOM 2287 O O . ASP A 1 309 ? 13.613 29.617 31.504 1.00 77.62 309 ASP A O 1
ATOM 2291 N N . VAL A 1 310 ? 13.238 27.440 31.930 1.00 67.94 310 VAL A N 1
ATOM 2292 C CA . VAL A 1 310 ? 14.347 26.920 31.122 1.00 67.94 310 VAL A CA 1
ATOM 2293 C C . VAL A 1 310 ? 13.869 26.797 29.680 1.00 67.94 310 VAL A C 1
ATOM 2295 O O . VAL A 1 310 ? 13.079 25.918 29.349 1.00 67.94 310 VAL A O 1
ATOM 2298 N N . VAL A 1 311 ? 14.349 27.688 28.816 1.00 78.56 311 VAL A N 1
ATOM 2299 C CA . VAL A 1 311 ? 14.105 27.641 27.369 1.00 78.56 311 VAL A CA 1
ATOM 2300 C C . VAL A 1 311 ? 15.294 27.010 26.653 1.00 78.56 311 VAL A C 1
ATOM 2302 O O . VAL A 1 311 ? 16.428 27.476 26.768 1.00 78.56 311 VAL A O 1
ATOM 2305 N N . GLU A 1 312 ? 15.032 25.950 25.892 1.00 64.88 312 GLU A N 1
ATOM 2306 C CA . GLU A 1 312 ? 16.030 25.275 25.065 1.00 64.88 312 GLU A CA 1
ATOM 2307 C C . GLU A 1 312 ? 16.057 25.914 23.669 1.00 64.88 312 GLU A C 1
ATOM 2309 O O . GLU A 1 312 ? 15.126 25.779 22.874 1.00 64.88 312 GLU A O 1
ATOM 2314 N N . VAL A 1 313 ? 17.116 26.671 23.377 1.00 68.88 313 VAL A N 1
ATOM 2315 C CA . VAL A 1 313 ? 17.250 27.407 22.112 1.00 68.88 313 VAL A CA 1
ATOM 2316 C C . VAL A 1 313 ? 17.921 26.514 21.071 1.00 68.88 313 VAL A C 1
ATOM 2318 O O . VAL A 1 313 ? 19.140 26.348 21.075 1.00 68.88 313 VAL A O 1
ATOM 2321 N N . HIS A 1 314 ? 17.137 25.973 20.141 1.00 48.56 314 HIS A N 1
ATOM 2322 C CA . HIS A 1 314 ? 17.657 25.262 18.971 1.00 48.56 314 HIS A CA 1
ATOM 2323 C C . HIS A 1 314 ? 17.760 26.206 17.766 1.00 48.56 314 HIS A C 1
ATOM 2325 O O . HIS A 1 314 ? 16.782 26.835 17.375 1.00 48.56 314 HIS A O 1
ATOM 2331 N N . GLY A 1 315 ? 18.945 26.276 17.145 1.00 59.34 315 GLY A N 1
ATOM 2332 C CA . GLY A 1 315 ? 19.086 26.788 15.773 1.00 59.34 315 GLY A CA 1
ATOM 2333 C C . GLY A 1 315 ? 19.572 28.231 15.578 1.00 59.34 315 GLY A C 1
ATOM 2334 O O . GLY A 1 315 ? 19.068 28.923 14.698 1.00 59.34 315 GLY A O 1
ATOM 2335 N N . LEU A 1 316 ? 20.605 28.689 16.292 1.00 51.97 316 LEU A N 1
ATOM 2336 C CA . LEU A 1 316 ? 21.356 29.885 15.873 1.00 51.97 316 LEU A CA 1
ATOM 2337 C C . LEU A 1 316 ? 22.365 29.525 14.767 1.00 51.97 316 LEU A C 1
ATOM 2339 O O . LEU A 1 316 ? 23.524 29.208 15.032 1.00 51.97 316 LEU A O 1
ATOM 2343 N N . GLN A 1 317 ? 21.933 29.578 13.504 1.00 51.28 317 GLN A N 1
ATOM 2344 C CA . GLN A 1 317 ? 22.854 29.583 12.364 1.00 51.28 317 GLN A CA 1
ATOM 2345 C C . GLN A 1 317 ? 23.473 30.981 12.218 1.00 51.28 317 GLN A C 1
ATOM 2347 O O . GLN A 1 317 ? 22.810 31.945 11.843 1.00 51.28 317 GLN A O 1
ATOM 2352 N N . SER A 1 318 ? 24.765 31.097 12.536 1.00 55.75 318 SER A N 1
ATOM 2353 C CA . SER A 1 318 ? 25.548 32.318 12.319 1.00 55.75 318 SER A CA 1
ATOM 2354 C C . SER A 1 318 ? 25.636 32.643 10.823 1.00 55.75 318 SER A C 1
ATOM 2356 O O . SER A 1 318 ? 26.121 31.833 10.034 1.00 55.75 318 SER A O 1
ATOM 2358 N N . ALA A 1 319 ? 25.245 33.862 10.439 1.00 51.97 319 ALA A N 1
ATOM 2359 C CA . ALA A 1 319 ? 25.369 34.391 9.076 1.00 51.97 319 ALA A CA 1
ATOM 2360 C C . ALA A 1 319 ? 26.825 34.687 8.641 1.00 51.97 319 ALA A C 1
ATOM 2362 O O . ALA A 1 319 ? 27.060 35.219 7.559 1.00 51.97 319 ALA A O 1
ATOM 2363 N N . GLY A 1 320 ? 27.823 34.346 9.459 1.00 60.66 320 GLY A N 1
ATOM 2364 C CA . GLY A 1 320 ? 29.236 34.457 9.112 1.00 60.66 320 GLY A CA 1
ATOM 2365 C C . GLY A 1 320 ? 29.923 33.111 9.273 1.00 60.66 320 GLY A C 1
ATOM 2366 O O . GLY A 1 320 ? 30.209 32.705 10.396 1.00 60.66 320 GLY A O 1
ATOM 2367 N N . GLY A 1 321 ? 30.209 32.436 8.156 1.00 49.62 321 GLY A N 1
ATOM 2368 C CA . GLY A 1 321 ? 30.933 31.163 8.094 1.00 49.62 321 GLY A CA 1
ATOM 2369 C C . GLY A 1 321 ? 32.375 31.255 8.602 1.00 49.62 321 GLY A C 1
ATOM 2370 O O . GLY A 1 321 ? 33.325 31.202 7.824 1.00 49.62 321 GLY A O 1
ATOM 2371 N N . LYS A 1 322 ? 32.550 31.372 9.917 1.00 45.59 322 LYS A N 1
ATOM 2372 C CA . LYS A 1 322 ? 33.806 31.124 10.622 1.00 45.59 322 LYS A CA 1
ATOM 2373 C C . LYS A 1 322 ? 33.523 30.141 11.746 1.00 45.59 322 LYS A C 1
ATOM 2375 O O . LYS A 1 322 ? 32.829 30.465 12.704 1.00 45.59 322 LYS A O 1
ATOM 2380 N N . ALA A 1 323 ? 34.057 28.933 11.595 1.00 48.34 323 ALA A N 1
ATOM 2381 C CA . ALA A 1 323 ? 34.049 27.913 12.628 1.00 48.34 323 ALA A CA 1
ATOM 2382 C C . ALA A 1 323 ? 34.792 28.449 13.859 1.00 48.34 323 ALA A C 1
ATOM 2384 O O . ALA A 1 323 ? 36.019 28.567 13.855 1.00 48.34 323 ALA A O 1
ATOM 2385 N N . LEU A 1 324 ? 34.044 28.814 14.899 1.00 45.22 324 LEU A N 1
ATOM 2386 C CA . LEU A 1 324 ? 34.615 29.077 16.210 1.00 45.22 324 LEU A CA 1
ATOM 2387 C C . LEU A 1 324 ? 34.913 27.727 16.859 1.00 45.22 324 LEU A C 1
ATOM 2389 O O . LEU A 1 324 ? 34.025 26.924 17.137 1.00 45.22 324 LEU A O 1
ATOM 2393 N N . LYS A 1 325 ? 36.207 27.473 17.031 1.00 44.34 325 LYS A N 1
ATOM 2394 C CA . LYS A 1 325 ? 36.762 26.345 17.766 1.00 44.34 325 LYS A CA 1
ATOM 2395 C C . LYS A 1 325 ? 36.454 26.585 19.246 1.00 44.34 325 LYS A C 1
ATOM 2397 O O . LYS A 1 325 ? 37.085 27.433 19.867 1.00 44.34 325 LYS A O 1
ATOM 2402 N N . TYR A 1 326 ? 35.450 25.901 19.784 1.00 42.34 326 TYR A N 1
ATOM 2403 C CA . TYR A 1 326 ? 35.162 25.951 21.214 1.00 42.34 326 TYR A CA 1
ATOM 2404 C C . TYR A 1 326 ? 36.171 25.066 21.955 1.00 42.34 326 TYR A C 1
ATOM 2406 O O . TYR A 1 326 ? 36.068 23.840 21.939 1.00 42.34 326 TYR A O 1
ATOM 2414 N N . GLU A 1 327 ? 37.170 25.693 22.579 1.00 41.69 327 GLU A N 1
ATOM 2415 C CA . GLU A 1 327 ? 37.919 25.091 23.683 1.00 41.69 327 GLU A CA 1
ATOM 2416 C C . GLU A 1 327 ? 37.018 25.080 24.921 1.00 41.69 327 GLU A C 1
ATOM 2418 O O . GLU A 1 327 ? 36.554 26.122 25.387 1.00 41.69 327 GLU A O 1
ATOM 2423 N N . TRP A 1 328 ? 36.746 23.884 25.435 1.00 47.31 328 TRP A N 1
ATOM 2424 C CA . TRP A 1 328 ? 36.070 23.694 26.710 1.00 47.31 328 TRP A CA 1
ATOM 2425 C C . TRP A 1 328 ? 37.004 24.121 27.846 1.00 47.31 328 TRP A C 1
ATOM 2427 O O . TRP A 1 328 ? 37.994 23.449 28.129 1.00 47.31 328 TRP A O 1
ATOM 2437 N N . PHE A 1 329 ? 36.679 25.232 28.506 1.00 42.12 329 PHE A N 1
ATOM 2438 C CA . PHE A 1 329 ? 37.237 25.571 29.812 1.00 42.12 329 PHE A CA 1
ATOM 2439 C C . PHE A 1 329 ? 36.395 24.890 30.894 1.00 42.12 329 PHE A C 1
ATOM 2441 O O . PHE A 1 329 ? 35.277 25.305 31.194 1.00 42.12 329 PHE A O 1
ATOM 2448 N N . ASP A 1 330 ? 36.949 23.821 31.456 1.00 43.56 330 ASP A N 1
ATOM 2449 C CA . ASP A 1 330 ? 36.402 23.086 32.591 1.00 43.56 330 ASP A CA 1
ATOM 2450 C C . ASP A 1 330 ? 36.581 23.936 33.865 1.00 43.56 330 ASP A C 1
ATOM 2452 O O . ASP A 1 330 ? 37.675 24.043 34.429 1.00 43.56 330 ASP A O 1
ATOM 2456 N N . ASN A 1 331 ? 35.522 24.640 34.279 1.00 48.47 331 ASN A N 1
ATOM 2457 C CA . ASN A 1 331 ? 35.548 25.512 35.453 1.00 48.47 331 ASN A CA 1
ATOM 2458 C C . ASN A 1 331 ? 35.291 24.693 36.725 1.00 48.47 331 ASN A C 1
ATOM 2460 O O . ASN A 1 331 ? 34.180 24.616 37.250 1.00 48.47 331 ASN A O 1
ATOM 2464 N N . LYS A 1 332 ? 36.356 24.053 37.211 1.00 45.44 332 LYS A N 1
ATOM 2465 C CA . LYS A 1 332 ? 36.371 23.251 38.435 1.00 45.44 332 LYS A CA 1
ATOM 2466 C C . LYS A 1 332 ? 36.504 24.163 39.660 1.00 45.44 332 LYS A C 1
ATOM 2468 O O . LYS A 1 332 ? 37.607 24.449 40.124 1.00 45.44 332 LYS A O 1
ATOM 2473 N N . VAL A 1 333 ? 35.375 24.608 40.212 1.00 52.69 333 VAL A N 1
ATOM 2474 C CA . VAL A 1 333 ? 35.344 25.243 41.539 1.00 52.69 333 VAL A CA 1
ATOM 2475 C C . VAL A 1 333 ? 35.381 24.140 42.596 1.00 52.69 333 VAL A C 1
ATOM 2477 O O . VAL A 1 333 ? 34.446 23.360 42.748 1.00 52.69 333 VAL A O 1
ATOM 2480 N N . GLY A 1 334 ? 36.510 24.039 43.295 1.00 48.88 334 GLY A N 1
ATOM 2481 C CA . GLY A 1 334 ? 36.713 23.075 44.369 1.00 48.88 334 GLY A CA 1
ATOM 2482 C C . GLY A 1 334 ? 36.049 23.474 45.687 1.00 48.88 334 GLY A C 1
ATOM 2483 O O . GLY A 1 334 ? 35.896 24.656 45.982 1.00 48.88 334 GLY A O 1
ATOM 2484 N N . ARG A 1 335 ? 35.748 22.468 46.515 1.00 43.03 335 ARG A N 1
ATOM 2485 C CA . ARG A 1 335 ? 36.218 22.313 47.909 1.00 43.03 335 ARG A CA 1
ATOM 2486 C C . ARG A 1 335 ? 35.512 21.116 48.546 1.00 43.03 335 ARG A C 1
ATOM 2488 O O . ARG A 1 335 ? 34.293 21.065 48.608 1.00 43.03 335 ARG A O 1
ATOM 2495 N N . GLY A 1 336 ? 36.306 20.183 49.055 1.00 43.38 336 GLY A N 1
ATOM 2496 C CA . GLY A 1 336 ? 35.836 19.030 49.816 1.00 43.38 336 GLY A CA 1
ATOM 2497 C C . GLY A 1 336 ? 36.990 18.074 50.075 1.00 43.38 336 GLY A C 1
ATOM 2498 O O . GLY A 1 336 ? 37.124 17.067 49.393 1.00 43.38 336 GLY A O 1
ATOM 2499 N N . GLN A 1 337 ? 37.878 18.456 50.997 1.00 44.97 337 GLN A N 1
ATOM 2500 C CA . GLN A 1 337 ? 38.945 17.593 51.501 1.00 44.97 337 GLN A CA 1
ATOM 2501 C C . GLN A 1 337 ? 38.338 16.417 52.280 1.00 44.97 337 GLN A C 1
ATOM 2503 O O . GLN A 1 337 ? 37.510 16.627 53.162 1.00 44.97 337 GLN A O 1
ATOM 2508 N N . GLY A 1 338 ? 38.800 15.202 51.989 1.00 39.19 338 GLY A N 1
ATOM 2509 C CA . GLY A 1 338 ? 38.533 13.991 52.764 1.00 39.19 338 GLY A CA 1
ATOM 2510 C C . GLY A 1 338 ? 39.569 12.914 52.411 1.00 39.19 338 GLY A C 1
ATOM 2511 O O . GLY A 1 338 ? 39.946 12.825 51.243 1.00 39.19 338 GLY A O 1
ATOM 2512 N N . PRO A 1 339 ? 40.116 12.170 53.389 1.00 55.25 339 PRO A N 1
ATOM 2513 C CA . PRO A 1 339 ? 41.456 11.606 53.281 1.00 55.25 339 PRO A CA 1
ATOM 2514 C C . PRO A 1 339 ? 41.523 10.246 52.570 1.00 55.25 339 PRO A C 1
ATOM 2516 O O . PRO A 1 339 ? 40.714 9.352 52.794 1.00 55.25 339 PRO A O 1
ATOM 2519 N N . ILE A 1 340 ? 42.567 10.124 51.746 1.00 49.44 340 ILE A N 1
ATOM 2520 C CA . ILE A 1 340 ? 43.436 8.956 51.536 1.00 49.44 340 ILE A CA 1
ATOM 2521 C C . ILE A 1 340 ? 43.018 7.651 52.240 1.00 49.44 340 ILE A C 1
ATOM 2523 O O . ILE A 1 340 ? 43.241 7.471 53.434 1.00 49.44 340 ILE A O 1
ATOM 2527 N N . SER A 1 341 ? 42.573 6.672 51.448 1.00 47.81 341 SER A N 1
ATOM 2528 C CA . SER A 1 341 ? 42.875 5.268 51.724 1.00 47.81 341 SER A CA 1
ATOM 2529 C C . SER A 1 341 ? 43.381 4.589 50.452 1.00 47.81 341 SER A C 1
ATOM 2531 O O . SER A 1 341 ? 42.766 4.598 49.389 1.00 47.81 341 SER A O 1
ATOM 2533 N N . SER A 1 342 ? 44.602 4.093 50.575 1.00 46.06 342 SER A N 1
ATOM 2534 C CA . SER A 1 342 ? 45.345 3.280 49.630 1.00 46.06 342 SER A CA 1
ATOM 2535 C C . SER A 1 342 ? 44.698 1.905 49.471 1.00 46.06 342 SER A C 1
ATOM 2537 O O . SER A 1 342 ? 44.528 1.197 50.461 1.00 46.06 342 SER A O 1
ATOM 2539 N N . GLY A 1 343 ? 44.422 1.494 48.235 1.00 41.75 343 GLY A N 1
ATOM 2540 C CA . GLY A 1 343 ? 43.967 0.143 47.912 1.00 41.75 343 GLY A CA 1
ATOM 2541 C C . GLY A 1 343 ? 44.508 -0.297 46.560 1.00 41.75 343 GLY A C 1
ATOM 2542 O O . GLY A 1 343 ? 43.925 -0.005 45.523 1.00 41.75 343 GLY A O 1
ATOM 2543 N N . ALA A 1 344 ? 45.659 -0.962 46.584 1.00 46.88 344 ALA A N 1
ATOM 2544 C CA . ALA A 1 344 ? 46.270 -1.620 45.441 1.00 46.88 344 ALA A CA 1
ATOM 2545 C C . ALA A 1 344 ? 45.519 -2.916 45.070 1.00 46.88 344 ALA A C 1
ATOM 2547 O O . ALA A 1 344 ? 45.151 -3.693 45.944 1.00 46.88 344 ALA A O 1
ATOM 2548 N N . GLY A 1 345 ? 45.381 -3.177 43.769 1.00 44.84 345 GLY A N 1
ATOM 2549 C CA . GLY A 1 345 ? 44.959 -4.457 43.179 1.00 44.84 345 GLY A CA 1
ATOM 2550 C C . GLY A 1 345 ? 44.787 -4.243 41.672 1.00 44.84 345 GLY A C 1
ATOM 2551 O O . GLY A 1 345 ? 43.874 -3.542 41.269 1.00 44.84 345 GLY A O 1
ATOM 2552 N N . HIS A 1 346 ? 45.718 -4.574 40.771 1.00 47.84 346 HIS A N 1
ATOM 2553 C CA . HIS A 1 346 ? 46.277 -5.886 40.418 1.00 47.84 346 HIS A CA 1
ATOM 2554 C C . HIS A 1 346 ? 45.223 -6.988 40.210 1.00 47.84 346 HIS A C 1
ATOM 2556 O O . HIS A 1 346 ? 44.799 -7.645 41.151 1.00 47.84 346 HIS A O 1
ATOM 2562 N N . GLY A 1 347 ? 44.895 -7.230 38.936 1.00 44.38 347 GLY A N 1
ATOM 2563 C CA . GLY A 1 347 ? 44.159 -8.392 38.418 1.00 44.38 347 GLY A CA 1
ATOM 2564 C C . GLY A 1 347 ? 43.805 -8.140 36.947 1.00 44.38 347 GLY A C 1
ATOM 2565 O O . GLY A 1 347 ? 42.866 -7.415 36.664 1.00 44.38 347 GLY A O 1
ATOM 2566 N N . LYS A 1 348 ? 44.705 -8.382 35.985 1.00 42.75 348 LYS A N 1
ATOM 2567 C CA . LYS A 1 348 ? 44.926 -9.642 35.244 1.00 42.75 348 LYS A CA 1
ATOM 2568 C C . LYS A 1 348 ? 43.655 -10.299 34.679 1.00 42.75 348 LYS A C 1
ATOM 2570 O O . LYS A 1 348 ? 42.794 -10.722 35.431 1.00 42.75 348 LYS A O 1
ATOM 2575 N N . SER A 1 349 ? 43.728 -10.541 33.365 1.00 43.75 349 SER A N 1
ATOM 2576 C CA . SER A 1 349 ? 43.116 -11.645 32.607 1.00 43.75 349 SER A CA 1
ATOM 2577 C C . SER A 1 349 ? 41.593 -11.689 32.469 1.00 43.75 349 SER A C 1
ATOM 2579 O O . SER A 1 349 ? 40.892 -12.006 33.414 1.00 43.75 349 SER A O 1
ATOM 2581 N N . ALA A 1 350 ? 41.108 -11.654 31.227 1.00 48.69 350 ALA A N 1
ATOM 2582 C CA . ALA A 1 350 ? 40.761 -12.900 30.540 1.00 48.69 350 ALA A CA 1
ATOM 2583 C C . ALA A 1 350 ? 40.536 -12.658 29.042 1.00 48.69 350 ALA A C 1
ATOM 2585 O O . ALA A 1 350 ? 39.809 -11.772 28.611 1.00 48.69 350 ALA A O 1
ATOM 2586 N N . LYS A 1 351 ? 41.224 -13.492 28.273 1.00 48.88 351 LYS A N 1
ATOM 2587 C CA . LYS A 1 351 ? 41.191 -13.659 26.829 1.00 48.88 351 LYS A CA 1
ATOM 2588 C C . LYS A 1 351 ? 40.173 -14.770 26.568 1.00 48.88 351 LYS A C 1
ATOM 2590 O O . LYS A 1 351 ? 40.462 -15.915 26.902 1.00 48.88 351 LYS A O 1
ATOM 2595 N N . SER A 1 352 ? 38.996 -14.462 26.035 1.00 53.88 352 SER A N 1
ATOM 2596 C CA . SER A 1 352 ? 38.008 -15.474 25.642 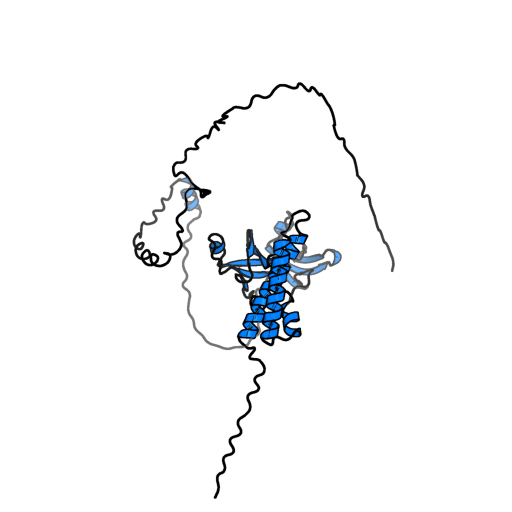1.00 53.88 352 SER A CA 1
ATOM 2597 C C . SER A 1 352 ? 38.226 -15.882 24.183 1.00 53.88 352 SER A C 1
ATOM 2599 O O . SER A 1 352 ? 37.934 -15.152 23.240 1.00 53.88 352 SER A O 1
ATOM 2601 N N . GLN A 1 353 ? 38.809 -17.072 24.047 1.00 44.72 353 GLN A N 1
ATOM 2602 C CA . GLN A 1 353 ? 38.803 -17.944 22.872 1.00 44.72 353 GLN A CA 1
ATOM 2603 C C . GLN A 1 353 ? 37.350 -18.279 22.480 1.00 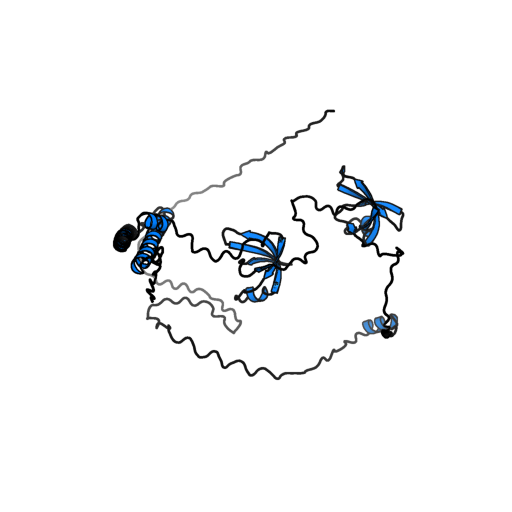44.72 353 GLN A C 1
ATOM 2605 O O . GLN A 1 353 ? 36.498 -18.442 23.346 1.00 44.72 353 GLN A O 1
ATOM 2610 N N . ALA A 1 354 ? 36.997 -18.182 21.197 1.00 48.72 354 ALA A N 1
ATOM 2611 C CA . ALA A 1 354 ? 36.913 -19.301 20.249 1.00 48.72 354 ALA A CA 1
ATOM 2612 C C . ALA A 1 354 ? 36.072 -20.491 20.745 1.00 48.72 354 ALA A C 1
ATOM 2614 O O . ALA A 1 354 ? 36.515 -21.202 21.639 1.00 48.72 354 ALA A O 1
ATOM 2615 N N . ARG A 1 355 ? 34.915 -20.712 20.103 1.00 48.75 355 ARG A N 1
ATOM 2616 C CA . ARG A 1 355 ? 34.250 -22.005 19.831 1.00 48.75 355 ARG A CA 1
ATOM 2617 C C . ARG A 1 355 ? 33.069 -21.736 18.875 1.00 48.75 355 ARG A C 1
ATOM 2619 O O . ARG A 1 355 ? 32.304 -20.818 19.127 1.00 48.75 355 ARG A O 1
ATOM 2626 N N . GLU A 1 356 ? 33.044 -22.264 17.651 1.00 43.72 356 GLU A N 1
ATOM 2627 C CA . GLU A 1 356 ? 32.797 -23.663 17.242 1.00 43.72 356 GLU A CA 1
ATOM 2628 C C . GLU A 1 356 ? 31.307 -23.890 16.921 1.00 43.72 356 GLU A C 1
ATOM 2630 O O . GLU A 1 356 ? 30.465 -23.900 17.814 1.00 43.72 356 GLU A O 1
ATOM 2635 N N . SER A 1 357 ? 30.985 -24.025 15.628 1.00 54.66 357 SER A N 1
ATOM 2636 C CA . SER A 1 357 ? 30.025 -25.006 15.082 1.00 54.66 357 SER A CA 1
ATOM 2637 C C . SER A 1 357 ? 29.925 -24.869 13.555 1.00 54.66 357 SER A C 1
ATOM 2639 O O . SER A 1 357 ? 29.033 -24.238 12.994 1.00 54.66 357 SER A O 1
ATOM 2641 N N . GLU A 1 358 ? 30.881 -25.504 12.873 1.00 50.81 358 GLU A N 1
ATOM 2642 C CA . GLU A 1 358 ? 30.611 -26.174 11.602 1.00 50.81 358 GLU A CA 1
ATOM 2643 C C . GLU A 1 358 ? 29.604 -27.307 11.843 1.00 50.81 358 GLU A C 1
ATOM 2645 O O . GLU A 1 358 ? 29.758 -28.054 12.806 1.00 50.81 358 GLU A O 1
ATOM 2650 N N . ALA A 1 359 ? 28.624 -27.442 10.945 1.00 48.75 359 ALA A N 1
ATOM 2651 C CA . ALA A 1 359 ? 28.049 -28.692 10.427 1.00 48.75 359 ALA A CA 1
ATOM 2652 C C . ALA A 1 359 ? 26.561 -28.500 10.109 1.00 48.75 359 ALA A C 1
ATOM 2654 O O . ALA A 1 359 ? 25.697 -28.704 10.955 1.00 48.75 359 ALA A O 1
ATOM 2655 N N . ASN A 1 360 ? 26.238 -28.212 8.847 1.00 53.47 360 ASN A N 1
ATOM 2656 C CA . ASN A 1 360 ? 24.993 -28.737 8.298 1.00 53.47 360 ASN A CA 1
ATOM 2657 C C . ASN A 1 360 ? 25.257 -29.319 6.911 1.00 53.47 360 ASN A C 1
ATOM 2659 O O . ASN A 1 360 ? 25.294 -28.636 5.888 1.00 53.47 360 ASN A O 1
ATOM 2663 N N . ARG A 1 361 ? 25.566 -30.614 6.941 1.00 51.47 361 ARG A N 1
ATOM 2664 C CA . ARG A 1 361 ? 25.917 -31.466 5.816 1.00 51.47 361 ARG A CA 1
ATOM 2665 C C . ARG A 1 361 ? 24.682 -32.293 5.480 1.00 51.47 361 ARG A C 1
ATOM 2667 O O . ARG A 1 361 ? 24.319 -33.169 6.247 1.00 51.47 361 ARG A O 1
ATOM 2674 N N . GLY A 1 362 ? 24.116 -32.035 4.307 1.00 43.25 362 GLY A N 1
ATOM 2675 C CA . GLY A 1 362 ? 23.512 -33.038 3.434 1.00 43.25 362 GLY A CA 1
ATOM 2676 C C . GLY A 1 362 ? 22.279 -33.793 3.929 1.00 43.25 362 GLY A C 1
ATOM 2677 O O . GLY A 1 362 ? 22.388 -34.765 4.665 1.00 43.25 362 GLY A O 1
ATOM 2678 N N . GLN A 1 363 ? 21.150 -33.528 3.275 1.00 53.00 363 GLN A N 1
ATOM 2679 C CA . GLN A 1 363 ? 20.311 -34.625 2.804 1.00 53.00 363 GLN A CA 1
ATOM 2680 C C . GLN A 1 363 ? 20.076 -34.499 1.301 1.00 53.00 363 GLN A C 1
ATOM 2682 O O . GLN A 1 363 ? 19.354 -33.637 0.811 1.00 53.00 363 GLN A O 1
ATOM 2687 N N . ARG A 1 364 ? 20.752 -35.400 0.582 1.00 50.59 364 ARG A N 1
ATOM 2688 C CA . ARG A 1 364 ? 20.318 -35.931 -0.706 1.00 50.59 364 ARG A CA 1
ATOM 2689 C C . ARG A 1 364 ? 18.983 -36.642 -0.480 1.00 50.59 364 ARG A C 1
ATOM 2691 O O . ARG A 1 364 ? 18.910 -37.493 0.402 1.00 50.59 364 ARG A O 1
ATOM 2698 N N . SER A 1 365 ? 17.989 -36.380 -1.314 1.00 60.34 365 SER A N 1
ATOM 2699 C CA . SER A 1 365 ? 16.980 -37.385 -1.642 1.00 60.34 365 SER A CA 1
ATOM 2700 C C . SER A 1 365 ? 16.873 -37.465 -3.159 1.00 60.34 365 SER A C 1
ATOM 2702 O O . SER A 1 365 ? 16.437 -36.553 -3.853 1.00 60.34 365 SER A O 1
ATOM 2704 N N . SER A 1 366 ? 17.428 -38.560 -3.654 1.00 52.69 366 SER A N 1
ATOM 2705 C CA . SER A 1 366 ? 17.252 -39.130 -4.975 1.00 52.69 366 SER A CA 1
ATOM 2706 C C . SER A 1 366 ? 16.058 -40.083 -4.924 1.00 52.69 366 SER A C 1
ATOM 2708 O O . SER A 1 366 ? 16.036 -40.983 -4.088 1.00 52.69 366 SER A O 1
ATOM 2710 N N . SER A 1 367 ? 15.113 -39.899 -5.834 1.00 61.22 367 SER A N 1
ATOM 2711 C CA . SER A 1 367 ? 14.092 -40.871 -6.251 1.00 61.22 367 SER A CA 1
ATOM 2712 C C . SER A 1 367 ? 13.754 -40.461 -7.685 1.00 61.22 367 SER A C 1
ATOM 2714 O O . SER A 1 367 ? 13.184 -39.393 -7.884 1.00 61.22 367 SER A O 1
ATOM 2716 N N . GLU A 1 368 ? 14.272 -41.048 -8.760 1.00 61.56 368 GLU A N 1
ATOM 2717 C CA . GLU A 1 368 ? 14.418 -42.453 -9.168 1.00 61.56 368 GLU A CA 1
ATOM 2718 C C . GLU A 1 368 ? 13.097 -43.243 -9.193 1.00 61.56 368 GLU A C 1
ATOM 2720 O O . GLU A 1 368 ? 12.599 -43.690 -8.167 1.00 61.56 368 GLU A O 1
ATOM 2725 N N . ALA A 1 369 ? 12.603 -43.382 -10.432 1.00 58.34 369 ALA A N 1
ATOM 2726 C CA . ALA A 1 369 ? 11.850 -44.486 -11.028 1.00 58.34 369 ALA A CA 1
ATOM 2727 C C . ALA A 1 369 ? 10.472 -44.875 -10.458 1.00 58.34 369 ALA A C 1
ATOM 2729 O O . ALA A 1 369 ? 10.368 -45.466 -9.388 1.00 58.34 369 ALA A O 1
ATOM 2730 N N . SER A 1 370 ? 9.430 -44.763 -11.293 1.00 59.09 370 SER A N 1
ATOM 2731 C CA . SER A 1 370 ? 8.808 -45.936 -11.948 1.00 59.09 370 SER A CA 1
ATOM 2732 C C . SER A 1 370 ? 7.504 -45.576 -12.674 1.00 59.09 370 SER A C 1
ATOM 2734 O O . SER A 1 370 ? 6.569 -45.102 -12.035 1.00 59.09 370 SER A O 1
ATOM 2736 N N . GLN A 1 371 ? 7.475 -45.934 -13.965 1.00 56.56 371 GLN A N 1
ATOM 2737 C CA . GLN A 1 371 ? 6.381 -46.470 -14.805 1.00 56.56 371 GLN A CA 1
ATOM 2738 C C . GLN A 1 371 ? 6.169 -45.742 -16.127 1.00 56.56 371 GLN A C 1
ATOM 2740 O O . GLN A 1 371 ? 5.872 -44.530 -16.113 1.00 56.56 371 GLN A O 1
#

pLDDT: mean 72.48, std 22.26, range [38.22, 98.0]

Radius of gyration: 40.52 Å; chains: 1; bounding box: 123×90×103 Å

Organism: NCBI:txid2562237